Protein AF-A0AAV5MQ21-F1 (afdb_monomer_lite)

Structure (mmCIF, N/CA/C/O backbone):
data_AF-A0AAV5MQ21-F1
#
_entry.id   AF-A0AAV5MQ21-F1
#
loop_
_atom_site.group_PDB
_atom_site.id
_atom_site.type_symbol
_atom_site.label_atom_id
_atom_site.label_alt_id
_atom_site.label_comp_id
_atom_site.label_asym_id
_atom_site.label_entity_id
_atom_site.label_seq_id
_atom_site.pdbx_PDB_ins_code
_atom_site.Cartn_x
_atom_site.Cartn_y
_atom_site.Cartn_z
_atom_site.occupancy
_atom_site.B_iso_or_equiv
_atom_site.auth_seq_id
_atom_site.auth_comp_id
_atom_site.auth_asym_id
_atom_site.auth_atom_id
_atom_site.pdbx_PDB_model_num
ATOM 1 N N . MET A 1 1 ? 8.339 -1.441 0.450 1.00 80.50 1 MET A N 1
ATOM 2 C CA . MET A 1 1 ? 7.235 -0.554 0.020 1.00 80.50 1 MET A CA 1
ATOM 3 C C . MET A 1 1 ? 5.870 -1.240 -0.020 1.00 80.50 1 MET A C 1
ATOM 5 O O . MET A 1 1 ? 4.951 -0.697 0.568 1.00 80.50 1 MET A O 1
ATOM 9 N N . TYR A 1 2 ? 5.701 -2.433 -0.608 1.00 85.00 2 TYR A N 1
ATOM 10 C CA . TYR A 1 2 ? 4.366 -3.061 -0.721 1.00 85.00 2 TYR A CA 1
ATOM 11 C C . TYR A 1 2 ? 3.608 -3.285 0.599 1.00 85.00 2 TYR A C 1
ATOM 13 O O . TYR A 1 2 ? 2.392 -3.116 0.623 1.00 85.00 2 TYR A O 1
ATOM 21 N N . LYS A 1 3 ? 4.305 -3.554 1.714 1.00 88.75 3 LYS A N 1
ATOM 22 C CA . LYS A 1 3 ? 3.679 -3.624 3.051 1.00 88.75 3 LYS A CA 1
ATOM 23 C C . LYS A 1 3 ? 2.975 -2.317 3.441 1.00 88.75 3 LYS A C 1
ATOM 25 O O . LYS A 1 3 ? 1.860 -2.330 3.947 1.00 88.75 3 LYS A O 1
ATOM 30 N N . MET A 1 4 ? 3.624 -1.184 3.169 1.00 89.50 4 MET A N 1
ATOM 31 C CA . MET A 1 4 ? 3.082 0.152 3.431 1.00 89.50 4 MET A CA 1
ATOM 32 C C . MET A 1 4 ? 1.871 0.434 2.543 1.00 89.50 4 MET A C 1
ATOM 34 O O . MET A 1 4 ? 0.848 0.879 3.045 1.00 89.50 4 MET A O 1
ATOM 38 N N . LEU A 1 5 ? 1.968 0.149 1.242 1.00 91.50 5 LEU A N 1
ATOM 39 C CA . LEU A 1 5 ? 0.860 0.392 0.316 1.00 91.50 5 LEU A CA 1
ATOM 40 C C . LEU A 1 5 ? -0.341 -0.517 0.612 1.00 91.50 5 LEU A C 1
ATOM 42 O O . LEU A 1 5 ? -1.480 -0.085 0.510 1.00 91.50 5 LEU A O 1
ATOM 46 N N . THR A 1 6 ? -0.090 -1.752 1.051 1.00 92.25 6 THR A N 1
ATOM 47 C CA . THR A 1 6 ? -1.129 -2.656 1.561 1.00 92.25 6 THR A CA 1
ATOM 48 C C . THR A 1 6 ? -1.828 -2.052 2.777 1.00 92.25 6 THR A C 1
ATOM 50 O O . THR A 1 6 ? -3.054 -1.991 2.808 1.00 92.25 6 THR A O 1
ATOM 53 N N . ALA A 1 7 ? -1.069 -1.546 3.754 1.00 92.69 7 ALA A N 1
ATOM 54 C CA . ALA A 1 7 ? -1.640 -0.873 4.918 1.00 92.69 7 ALA A CA 1
ATOM 55 C C . ALA A 1 7 ? -2.427 0.395 4.538 1.00 92.69 7 ALA A C 1
ATOM 57 O O . ALA A 1 7 ? -3.468 0.656 5.132 1.00 92.69 7 ALA A O 1
ATOM 58 N N . ALA A 1 8 ? -1.974 1.147 3.533 1.00 94.19 8 ALA A N 1
ATOM 59 C CA . ALA A 1 8 ? -2.677 2.320 3.024 1.00 94.19 8 ALA A CA 1
ATOM 60 C C . ALA A 1 8 ? -3.996 1.969 2.322 1.00 94.19 8 ALA A C 1
ATOM 62 O O . ALA A 1 8 ? -5.022 2.594 2.570 1.00 94.19 8 ALA A O 1
ATOM 63 N N . ALA A 1 9 ? -4.003 0.929 1.486 1.00 94.06 9 ALA A N 1
ATOM 64 C CA . ALA A 1 9 ? -5.236 0.446 0.874 1.00 94.06 9 ALA A CA 1
ATOM 65 C C . ALA A 1 9 ? -6.245 0.012 1.949 1.00 94.06 9 ALA A C 1
ATOM 67 O O . ALA A 1 9 ? -7.417 0.374 1.886 1.00 94.06 9 ALA A O 1
ATOM 68 N N . LEU A 1 10 ? -5.781 -0.691 2.990 1.00 94.12 10 LEU A N 1
ATOM 69 C CA . LEU A 1 10 ? -6.625 -1.060 4.127 1.00 94.12 10 LEU A CA 1
ATOM 70 C C . LEU A 1 10 ? -7.113 0.147 4.922 1.00 94.12 10 LEU A C 1
ATOM 72 O O . LEU A 1 10 ? -8.250 0.139 5.383 1.00 94.12 10 LEU A O 1
ATOM 76 N N . SER A 1 11 ? -6.293 1.184 5.087 1.00 95.06 11 SER A N 1
ATOM 77 C CA . SER A 1 11 ? -6.706 2.388 5.804 1.00 95.06 11 SER A CA 1
ATOM 78 C C . SER A 1 11 ? -7.851 3.092 5.070 1.00 95.06 11 SER A C 1
ATOM 80 O O . SER A 1 11 ? -8.815 3.497 5.710 1.00 95.06 11 SER A O 1
ATOM 82 N N . ILE A 1 12 ? -7.814 3.139 3.734 1.00 94.81 12 ILE A N 1
ATOM 83 C CA . ILE A 1 12 ? -8.929 3.647 2.920 1.00 94.81 12 ILE A CA 1
ATOM 84 C C . ILE A 1 12 ? -10.155 2.736 3.053 1.00 94.81 12 ILE A C 1
ATOM 86 O O . ILE A 1 12 ? -11.226 3.205 3.427 1.00 94.81 12 ILE A O 1
ATOM 90 N N . MET A 1 13 ? -9.988 1.430 2.827 1.00 93.94 13 MET A N 1
ATOM 91 C CA . MET A 1 13 ? -11.078 0.445 2.862 1.00 93.94 13 MET A CA 1
ATOM 92 C C . MET A 1 13 ? -11.819 0.413 4.211 1.00 93.94 13 MET A C 1
ATOM 94 O O . MET A 1 13 ? -13.022 0.170 4.268 1.00 93.94 13 MET A O 1
ATOM 98 N N . LEU A 1 14 ? -11.094 0.648 5.309 1.00 94.56 14 LEU A N 1
ATOM 99 C CA . LEU A 1 14 ? -11.619 0.618 6.675 1.00 94.56 14 LEU A CA 1
ATOM 100 C C . LEU A 1 14 ? -11.974 2.006 7.220 1.00 94.56 14 LEU A C 1
ATOM 102 O O . LEU A 1 14 ? -12.402 2.092 8.370 1.00 94.56 14 LEU A O 1
ATOM 106 N N . ASN A 1 15 ? -11.783 3.071 6.433 1.00 94.38 15 ASN A N 1
ATOM 107 C CA . ASN A 1 15 ? -11.915 4.464 6.865 1.00 94.38 15 ASN A CA 1
ATOM 108 C C . ASN A 1 15 ? -11.131 4.759 8.163 1.00 94.38 15 ASN A C 1
ATOM 110 O O . ASN A 1 15 ? -11.670 5.211 9.176 1.00 94.38 15 ASN A O 1
ATOM 114 N N . ARG A 1 16 ? -9.839 4.427 8.152 1.00 95.19 16 ARG A N 1
ATOM 115 C CA . ARG A 1 16 ? -8.902 4.589 9.270 1.00 95.19 16 ARG A CA 1
ATOM 116 C C . ARG A 1 16 ? -7.673 5.369 8.831 1.00 95.19 16 ARG A C 1
ATOM 118 O O . ARG A 1 16 ? -7.325 5.416 7.657 1.00 95.19 16 ARG A O 1
ATOM 125 N N . SER A 1 17 ? -6.978 5.954 9.799 1.00 95.81 17 SER A N 1
ATOM 126 C CA . SER A 1 17 ? -5.696 6.612 9.555 1.00 95.81 17 SER A CA 1
ATOM 127 C C . SER A 1 17 ? -4.573 5.593 9.345 1.00 95.81 17 SER A C 1
ATOM 129 O O . SER A 1 17 ? -4.535 4.548 9.997 1.00 95.81 17 SER A O 1
ATOM 131 N N . LEU A 1 18 ? -3.628 5.923 8.465 1.00 95.94 18 LEU A N 1
ATOM 132 C CA . LEU A 1 18 ? -2.436 5.119 8.221 1.00 95.94 18 LEU A CA 1
ATOM 133 C C . LEU A 1 18 ? -1.358 5.420 9.268 1.00 95.94 18 LEU A C 1
ATOM 135 O O . LEU A 1 18 ? -0.991 6.577 9.470 1.00 95.94 18 LEU A O 1
ATOM 139 N N . ILE A 1 19 ? -0.820 4.372 9.898 1.00 95.31 19 ILE A N 1
ATOM 140 C CA . ILE A 1 19 ? 0.310 4.477 10.826 1.00 95.31 19 ILE A CA 1
ATOM 141 C C . ILE A 1 19 ? 1.544 3.836 10.193 1.00 95.31 19 ILE A C 1
ATOM 143 O O . ILE A 1 19 ? 1.525 2.654 9.849 1.00 95.31 19 ILE A O 1
ATOM 147 N N . ILE A 1 20 ? 2.638 4.589 10.107 1.00 93.62 20 ILE A N 1
ATOM 148 C CA . ILE A 1 20 ? 3.938 4.080 9.682 1.00 93.62 20 ILE A CA 1
ATOM 149 C C . ILE A 1 20 ? 4.812 3.842 10.912 1.00 93.62 20 ILE A C 1
ATOM 151 O O . ILE A 1 20 ? 5.103 4.738 11.708 1.00 93.62 20 ILE A O 1
ATOM 155 N N . GLY A 1 21 ? 5.225 2.587 11.081 1.00 89.94 21 GLY A N 1
ATOM 156 C CA . GLY A 1 21 ? 6.166 2.201 12.123 1.00 89.94 21 GLY A CA 1
ATOM 157 C C . GLY A 1 21 ? 7.551 2.781 11.844 1.00 89.94 21 GLY A C 1
ATOM 158 O O . GLY A 1 21 ? 8.091 2.601 10.755 1.00 89.94 21 GLY A O 1
ATOM 159 N N . GLN A 1 22 ? 8.132 3.442 12.843 1.00 91.06 22 GLN A N 1
ATOM 160 C CA . GLN A 1 22 ? 9.503 3.945 12.792 1.00 91.06 22 GLN A CA 1
ATOM 161 C C . GLN A 1 22 ? 10.435 3.030 13.586 1.00 91.06 22 GLN A C 1
ATOM 163 O O . GLN A 1 22 ? 10.101 2.592 14.690 1.00 91.06 22 GLN A O 1
ATOM 168 N N . THR A 1 23 ? 11.639 2.797 13.068 1.00 87.19 23 THR A N 1
ATOM 169 C CA . THR A 1 23 ? 12.696 2.069 13.780 1.00 87.19 23 THR A CA 1
ATOM 170 C C . THR A 1 23 ? 13.760 3.065 14.213 1.00 87.19 23 THR A C 1
ATOM 172 O O . THR A 1 23 ? 14.312 3.780 13.384 1.00 87.19 23 THR A O 1
ATOM 175 N N . ARG A 1 24 ? 14.025 3.155 15.526 1.00 88.25 24 ARG A N 1
ATOM 176 C CA . ARG A 1 24 ? 14.961 4.142 16.109 1.00 88.25 24 ARG A CA 1
ATOM 177 C C . ARG A 1 24 ? 14.673 5.588 15.656 1.00 88.25 24 ARG A C 1
ATOM 179 O O . ARG A 1 24 ? 15.586 6.367 15.421 1.00 88.25 24 ARG A O 1
ATOM 186 N N . GLY A 1 25 ? 13.390 5.930 15.506 1.00 87.62 25 GLY A N 1
ATOM 187 C CA . GLY A 1 25 ? 12.937 7.262 15.085 1.00 87.62 25 GLY A CA 1
ATOM 188 C C . GLY A 1 25 ? 13.031 7.546 13.583 1.00 87.62 25 GLY A C 1
ATOM 189 O O . GLY A 1 25 ? 12.637 8.628 13.164 1.00 87.62 25 GLY A O 1
ATOM 190 N N . LYS A 1 26 ? 13.502 6.595 12.768 1.00 90.31 26 LYS A N 1
ATOM 191 C CA . LYS A 1 26 ? 13.583 6.747 11.313 1.00 90.31 26 LYS A CA 1
ATOM 192 C C . LYS A 1 26 ? 12.407 6.078 10.609 1.00 90.31 26 LYS A C 1
ATOM 194 O O . LYS A 1 26 ? 11.995 4.975 10.983 1.00 90.31 26 LYS A O 1
ATOM 199 N N . TYR A 1 27 ? 11.891 6.743 9.578 1.00 91.94 27 TYR A N 1
ATOM 200 C CA . TYR A 1 27 ? 10.942 6.145 8.644 1.00 91.94 27 TYR A CA 1
ATOM 201 C C . TYR A 1 27 ? 11.621 5.050 7.805 1.00 91.94 27 TYR A C 1
ATOM 203 O O . TYR A 1 27 ? 12.812 5.168 7.496 1.00 91.94 27 TYR A O 1
ATOM 211 N N . PRO A 1 28 ? 10.893 3.994 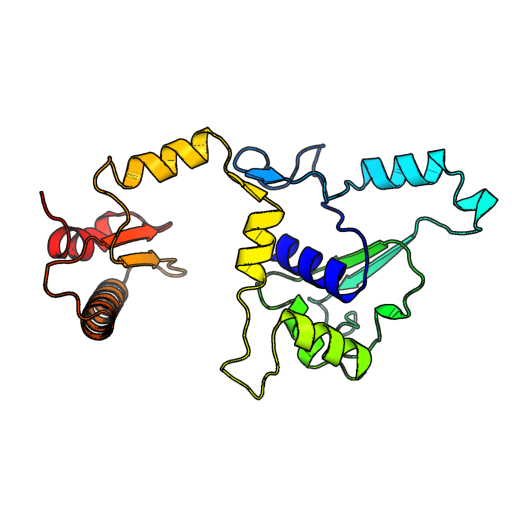7.401 1.00 90.69 28 PRO A N 1
ATOM 212 C CA . PRO A 1 28 ? 11.427 3.001 6.476 1.00 90.69 28 PRO A CA 1
ATOM 213 C C . PRO A 1 28 ? 11.852 3.674 5.168 1.00 90.69 28 PRO A C 1
ATOM 215 O O . PRO A 1 28 ? 11.057 4.401 4.583 1.00 90.69 28 PRO A O 1
ATOM 218 N N . PHE A 1 29 ? 13.070 3.416 4.692 1.00 91.38 29 PHE A N 1
ATOM 219 C CA . PHE A 1 29 ? 13.624 4.052 3.484 1.00 91.38 29 PHE A CA 1
ATOM 220 C C . PHE A 1 29 ? 13.751 5.586 3.563 1.00 91.38 29 PHE A C 1
ATOM 222 O O . PHE A 1 29 ? 13.883 6.220 2.524 1.00 91.38 29 PHE A O 1
ATOM 229 N N . GLY A 1 30 ? 13.740 6.187 4.760 1.00 91.19 30 GLY A N 1
ATOM 230 C CA . GLY A 1 30 ? 13.754 7.649 4.930 1.00 91.19 30 GLY A CA 1
ATOM 231 C C . GLY A 1 30 ? 14.971 8.375 4.338 1.00 91.19 30 GLY A C 1
ATOM 232 O O . GLY A 1 30 ? 14.908 9.581 4.146 1.00 91.19 30 GLY A O 1
ATOM 233 N N . ASP A 1 31 ? 16.049 7.651 4.027 1.00 91.81 31 ASP A N 1
ATOM 234 C CA . ASP A 1 31 ? 17.220 8.204 3.337 1.00 91.81 31 ASP A CA 1
ATOM 235 C C . ASP A 1 31 ? 16.990 8.338 1.806 1.00 91.81 31 ASP A C 1
ATOM 237 O O . ASP A 1 31 ? 17.690 9.086 1.133 1.00 91.81 31 ASP A O 1
ATOM 241 N N . TYR A 1 32 ? 15.988 7.643 1.246 1.00 93.00 32 TYR A N 1
ATOM 242 C CA . TYR A 1 32 ? 15.696 7.584 -0.198 1.00 93.00 32 TYR A CA 1
ATOM 243 C C . TYR A 1 32 ? 14.333 8.166 -0.583 1.00 93.00 32 TYR A C 1
ATOM 245 O O . TYR A 1 32 ? 14.129 8.559 -1.729 1.00 93.00 32 TYR A O 1
ATOM 253 N N . ILE A 1 33 ? 13.372 8.165 0.342 1.00 93.81 33 ILE A N 1
ATOM 254 C CA . ILE A 1 33 ? 12.011 8.651 0.106 1.00 93.81 33 ILE A CA 1
ATOM 255 C C . ILE A 1 33 ? 11.531 9.487 1.287 1.00 93.81 33 ILE A C 1
ATOM 257 O O . ILE A 1 33 ? 11.840 9.204 2.445 1.00 93.81 33 ILE A O 1
ATOM 261 N N . SER A 1 34 ? 10.702 10.475 0.982 1.00 92.94 34 SER A N 1
ATOM 262 C CA . SER A 1 34 ? 9.948 11.257 1.956 1.00 92.94 34 SER A CA 1
ATOM 263 C C . SER A 1 34 ? 8.508 10.760 2.023 1.00 92.94 34 SER A C 1
ATOM 265 O O . SER A 1 34 ? 7.952 10.336 1.012 1.00 92.94 34 SER A O 1
ATOM 267 N N . TYR A 1 35 ? 7.900 10.816 3.207 1.00 93.44 35 TYR A N 1
ATOM 268 C CA . TYR A 1 35 ? 6.505 10.428 3.431 1.00 93.44 35 TYR A CA 1
ATOM 269 C C . TYR A 1 35 ? 5.617 11.671 3.493 1.00 93.44 35 TYR A C 1
ATOM 271 O O . TYR A 1 35 ? 6.008 12.688 4.065 1.00 93.44 35 TYR A O 1
ATOM 279 N N . SER A 1 36 ? 4.406 11.574 2.947 1.00 92.81 36 SER A N 1
ATOM 280 C CA . SER A 1 36 ? 3.386 12.618 3.067 1.00 92.81 36 SER A CA 1
ATOM 281 C C . SER A 1 36 ? 2.948 12.834 4.522 1.00 92.81 36 SER A C 1
ATOM 283 O O . SER A 1 36 ? 3.020 11.942 5.376 1.00 92.81 36 SER A O 1
ATOM 285 N N . ASN A 1 37 ? 2.397 14.018 4.787 1.00 92.69 37 ASN A N 1
ATOM 286 C CA . ASN A 1 37 ? 1.797 14.386 6.072 1.00 92.69 37 ASN A CA 1
ATOM 287 C C . ASN A 1 37 ? 0.422 13.731 6.331 1.00 92.69 37 ASN A C 1
ATOM 289 O O . ASN A 1 37 ? -0.212 14.023 7.341 1.00 92.69 37 ASN A O 1
ATOM 293 N N . LEU A 1 38 ? -0.038 12.844 5.441 1.00 92.75 38 LEU A N 1
ATOM 294 C CA . LEU A 1 38 ? -1.278 12.072 5.589 1.00 92.75 38 LEU A CA 1
ATOM 295 C C . LEU A 1 38 ? -1.105 10.836 6.486 1.00 92.75 38 LEU A C 1
ATOM 297 O O . LEU A 1 38 ? -2.052 10.079 6.707 1.00 92.75 38 LEU A O 1
ATOM 301 N N . THR A 1 39 ? 0.112 10.600 6.975 1.00 93.38 39 THR A N 1
ATOM 302 C CA . THR A 1 39 ? 0.460 9.438 7.792 1.00 93.38 39 THR A CA 1
ATOM 303 C C . THR A 1 39 ? 0.781 9.846 9.222 1.00 93.38 39 THR A C 1
ATOM 305 O O . THR A 1 39 ? 1.225 10.961 9.477 1.00 93.38 39 THR A O 1
ATOM 308 N N . PHE A 1 40 ? 0.568 8.924 10.159 1.00 95.19 40 PHE A N 1
ATOM 309 C CA . PHE A 1 40 ? 0.965 9.093 11.552 1.00 95.19 40 PHE A CA 1
ATOM 310 C C . PHE A 1 40 ? 2.096 8.146 11.924 1.00 95.19 40 PHE A C 1
ATOM 312 O O . PHE A 1 40 ? 2.208 7.027 11.427 1.00 95.19 40 PHE A O 1
ATOM 319 N N . THR A 1 41 ? 2.871 8.538 12.919 1.00 94.75 41 THR A N 1
ATOM 320 C CA . THR A 1 41 ? 3.779 7.654 13.645 1.00 94.75 41 THR A CA 1
ATOM 321 C C . THR A 1 41 ? 3.109 7.117 14.906 1.00 94.75 41 THR A C 1
ATOM 323 O O . THR A 1 41 ? 2.238 7.748 15.511 1.00 94.75 41 THR A O 1
ATOM 326 N N . LEU A 1 42 ? 3.580 5.971 15.407 1.00 93.69 42 LEU A N 1
ATOM 327 C CA . LEU A 1 42 ? 3.152 5.481 16.725 1.00 93.69 42 LEU A CA 1
ATOM 328 C C . LEU A 1 42 ? 3.452 6.481 17.854 1.00 93.69 42 LEU A C 1
ATOM 330 O O . LEU A 1 42 ? 2.739 6.500 18.859 1.00 93.69 42 LEU A O 1
ATOM 334 N N . LYS A 1 43 ? 4.501 7.303 17.714 1.00 93.94 43 LYS A N 1
ATOM 335 C CA . LYS A 1 43 ? 4.850 8.340 18.692 1.00 93.94 43 LYS A CA 1
ATOM 336 C C . LYS A 1 43 ? 3.793 9.445 18.714 1.00 93.94 43 LYS A C 1
ATOM 338 O O . LYS A 1 43 ? 3.334 9.806 19.796 1.00 93.94 43 LYS A O 1
ATOM 343 N N . GLU A 1 44 ? 3.373 9.925 17.546 1.00 95.19 44 GLU A N 1
ATOM 344 C CA . GLU A 1 44 ? 2.311 10.929 17.410 1.00 95.19 44 GLU A CA 1
ATOM 345 C C . GLU A 1 44 ? 0.977 10.404 17.921 1.00 95.19 44 GLU A C 1
ATOM 347 O O . GLU A 1 44 ? 0.346 11.073 18.734 1.00 95.19 44 GLU A O 1
ATOM 352 N N . ILE A 1 45 ? 0.583 9.179 17.551 1.00 95.44 45 ILE A N 1
ATOM 353 C CA . ILE A 1 45 ? -0.658 8.578 18.057 1.00 95.44 45 ILE A CA 1
ATOM 354 C C . ILE A 1 45 ? -0.642 8.490 19.584 1.00 95.44 45 ILE A C 1
ATOM 356 O O . ILE A 1 45 ? -1.594 8.924 20.229 1.00 95.44 45 ILE A O 1
ATOM 360 N N . LYS A 1 46 ? 0.448 8.003 20.194 1.00 95.00 46 LYS A N 1
ATOM 361 C CA . LYS A 1 46 ? 0.577 7.953 21.662 1.00 95.00 46 LYS A CA 1
ATOM 362 C C . LYS A 1 46 ? 0.499 9.343 22.295 1.00 95.00 46 LYS A C 1
ATOM 364 O O . LYS A 1 46 ? -0.126 9.498 23.345 1.00 95.00 46 LYS A O 1
ATOM 369 N N . HIS A 1 47 ? 1.123 10.344 21.676 1.00 96.06 47 HIS A N 1
ATOM 370 C CA . HIS A 1 47 ? 1.073 11.724 22.148 1.00 96.06 47 HIS A CA 1
ATOM 371 C C . HIS A 1 47 ? -0.350 12.292 22.074 1.00 96.06 47 HIS A C 1
ATOM 373 O O . HIS A 1 47 ? -0.864 12.771 23.083 1.00 96.06 47 HIS A O 1
ATOM 379 N N . LEU A 1 48 ? -1.018 12.171 20.924 1.00 95.81 48 LEU A N 1
ATOM 380 C CA . LEU A 1 48 ? -2.392 12.629 20.714 1.00 95.81 48 LEU A CA 1
ATOM 381 C C . LEU A 1 48 ? -3.377 11.923 21.650 1.00 95.81 48 LEU A C 1
ATOM 383 O O . LEU A 1 48 ? -4.270 12.573 22.190 1.00 95.81 48 LEU A O 1
ATOM 387 N N . TRP A 1 49 ? -3.191 10.625 21.905 1.00 96.00 49 TRP A N 1
ATOM 388 C CA . TRP A 1 49 ? -4.041 9.860 22.821 1.00 96.00 49 TRP A CA 1
ATOM 389 C C . TRP A 1 49 ? -3.982 10.391 24.256 1.00 96.00 49 TRP A C 1
ATOM 391 O O . TRP A 1 49 ? -5.010 10.503 24.928 1.00 96.00 49 TRP A O 1
ATOM 401 N N . ARG A 1 50 ? -2.772 10.742 24.716 1.00 96.38 50 ARG A N 1
ATOM 402 C CA . ARG A 1 50 ? -2.544 1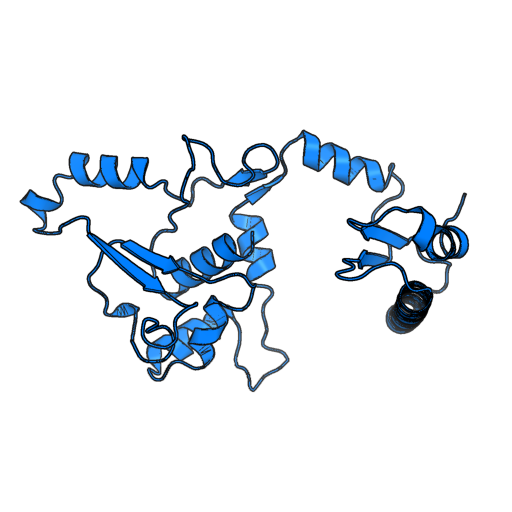1.355 26.032 1.00 96.38 50 ARG A CA 1
ATOM 403 C C . ARG A 1 50 ? -3.077 12.781 26.072 1.00 96.38 50 ARG A C 1
ATOM 405 O O . ARG A 1 50 ? -3.843 13.106 26.969 1.00 96.38 50 ARG A O 1
ATOM 412 N N . LYS A 1 51 ? -2.736 13.599 25.072 1.00 97.44 51 LYS A N 1
ATOM 413 C CA . LYS A 1 51 ? -3.162 15.003 24.970 1.00 97.44 51 LYS A CA 1
ATOM 414 C C . LYS A 1 51 ? -4.686 15.146 25.017 1.00 97.44 51 LYS A C 1
ATOM 416 O O . LYS A 1 51 ? -5.194 16.052 25.663 1.00 97.44 51 LYS A O 1
ATOM 421 N N . ASN A 1 52 ? -5.412 14.232 24.374 1.00 96.38 52 ASN A N 1
ATOM 422 C CA . ASN A 1 52 ? -6.876 14.248 24.335 1.00 96.38 52 ASN A CA 1
ATOM 423 C C . ASN A 1 52 ? -7.543 13.478 25.488 1.00 96.38 52 ASN A C 1
ATOM 425 O O . ASN A 1 52 ? -8.768 13.344 25.500 1.00 96.38 52 ASN A O 1
ATOM 429 N N . ASN A 1 53 ? -6.770 12.964 26.455 1.00 95.69 53 ASN A N 1
ATOM 430 C CA . ASN A 1 53 ? -7.270 12.198 27.599 1.00 95.69 53 ASN A CA 1
ATOM 431 C C . ASN A 1 53 ? -8.241 11.072 27.199 1.00 95.69 53 ASN A C 1
ATOM 433 O O . ASN A 1 53 ? -9.237 10.833 27.886 1.00 95.69 53 ASN A O 1
ATOM 437 N N . CYS A 1 54 ? -7.964 10.365 26.095 1.00 95.12 54 CYS A N 1
ATOM 438 C CA . CYS A 1 54 ? -8.928 9.446 25.483 1.00 95.12 54 CYS A CA 1
ATOM 439 C C . CYS A 1 54 ? -9.404 8.333 26.430 1.00 95.12 54 CYS A C 1
ATOM 441 O O . CYS A 1 54 ? -10.576 7.957 26.410 1.00 95.12 54 CYS A O 1
ATOM 443 N N . VAL A 1 55 ? -8.522 7.865 27.318 1.00 94.81 55 VAL A N 1
ATOM 444 C CA . VAL A 1 55 ? -8.854 6.864 28.341 1.00 94.81 55 VAL A CA 1
ATOM 445 C C . VAL A 1 55 ? -9.892 7.398 29.329 1.00 94.81 55 VAL A C 1
ATOM 447 O O . VAL A 1 55 ? -10.863 6.716 29.641 1.00 94.81 55 VAL A O 1
ATOM 450 N N . LYS A 1 56 ? -9.726 8.633 29.813 1.00 95.62 56 LYS A N 1
ATOM 451 C CA . LYS A 1 56 ? -10.634 9.219 30.806 1.00 95.62 56 LYS A CA 1
ATOM 452 C C . LYS A 1 56 ? -11.934 9.700 30.162 1.00 95.62 56 LYS A C 1
ATOM 454 O O . LYS A 1 56 ? -13.002 9.405 30.692 1.00 95.62 56 LYS A O 1
ATOM 459 N N . LYS A 1 57 ? -11.825 10.412 29.033 1.00 96.62 57 LYS A N 1
ATOM 460 C CA . LYS A 1 57 ? -12.935 11.090 28.348 1.00 96.62 57 LYS A CA 1
ATOM 461 C C . LYS A 1 57 ? -13.817 10.132 27.550 1.00 96.62 57 LYS A C 1
ATOM 463 O O . LYS A 1 57 ? -15.032 10.235 27.628 1.00 96.62 57 LYS A O 1
ATOM 468 N N . TYR A 1 58 ? -13.215 9.201 26.811 1.00 93.75 58 TYR A N 1
ATOM 469 C CA . TYR A 1 58 ? -13.943 8.299 25.909 1.00 93.75 58 TYR A CA 1
ATOM 470 C C . TYR A 1 58 ? -13.951 6.844 26.382 1.00 93.75 58 TYR A C 1
ATOM 472 O O . TYR A 1 58 ? -14.504 5.997 25.690 1.00 93.75 58 TYR A O 1
ATOM 480 N N . LYS A 1 59 ? -13.312 6.527 27.520 1.00 93.88 59 LYS A N 1
ATOM 481 C CA . LYS A 1 59 ? -13.151 5.149 28.026 1.00 93.88 59 LYS A CA 1
ATOM 482 C C . LYS A 1 59 ? -12.492 4.201 27.015 1.00 93.88 59 LYS A C 1
ATOM 484 O O . LYS A 1 59 ? -12.657 2.990 27.094 1.00 93.88 59 LYS A O 1
ATOM 489 N N . ARG A 1 60 ? -11.702 4.747 26.080 1.00 92.31 60 ARG A N 1
ATOM 490 C CA . ARG A 1 60 ? -11.014 3.983 25.031 1.00 92.31 60 ARG A CA 1
ATOM 491 C C . ARG A 1 60 ? -9.536 3.820 25.356 1.00 92.31 60 ARG A C 1
ATOM 493 O O . ARG A 1 60 ? -8.780 4.795 25.407 1.00 92.31 60 ARG A O 1
ATOM 500 N N . GLN A 1 61 ? -9.127 2.572 25.553 1.00 93.56 61 GLN A N 1
ATOM 501 C CA . GLN A 1 61 ? -7.725 2.205 25.722 1.00 93.56 61 GLN A CA 1
ATOM 502 C C . GLN A 1 61 ? -7.004 2.211 24.374 1.00 93.56 61 GLN A C 1
ATOM 504 O O . GLN A 1 61 ? -7.579 1.826 23.358 1.00 93.56 61 GLN A O 1
ATOM 509 N N . LEU A 1 62 ? -5.734 2.626 24.363 1.00 94.75 62 LEU A N 1
ATOM 510 C CA . LEU A 1 62 ? -4.891 2.536 23.169 1.00 94.75 62 LEU A CA 1
ATOM 511 C C . LEU A 1 62 ? -4.338 1.114 23.040 1.00 94.75 62 LEU A C 1
ATOM 513 O O . LEU A 1 62 ? -3.194 0.850 23.404 1.00 94.75 62 LEU A O 1
ATOM 517 N N . VAL A 1 63 ? -5.177 0.201 22.560 1.00 94.75 63 VAL A N 1
ATOM 518 C CA . VAL A 1 63 ? -4.812 -1.201 22.326 1.00 94.75 63 VAL A CA 1
ATOM 519 C C . VAL A 1 63 ? -4.568 -1.467 20.846 1.00 94.75 63 VAL A C 1
ATOM 521 O O . VAL A 1 63 ? -5.161 -0.835 19.971 1.00 94.75 63 VAL A O 1
ATOM 524 N N . MET A 1 64 ? -3.671 -2.407 20.573 1.00 94.75 64 MET A N 1
ATOM 525 C CA . MET A 1 64 ? -3.340 -2.851 19.227 1.00 94.75 64 MET A CA 1
ATOM 526 C C . MET A 1 64 ? -3.806 -4.290 19.052 1.00 94.75 64 MET A C 1
ATOM 528 O O . MET A 1 64 ? -3.432 -5.159 19.837 1.00 94.75 64 MET A O 1
ATOM 532 N N . ARG A 1 65 ? -4.596 -4.535 18.009 1.00 94.75 65 ARG A N 1
ATOM 533 C CA . ARG A 1 65 ? -4.922 -5.880 17.538 1.00 94.75 65 ARG A CA 1
ATOM 534 C C . ARG A 1 65 ? -3.948 -6.270 16.442 1.00 94.75 65 ARG A C 1
ATOM 536 O O . ARG A 1 65 ? -3.742 -5.500 15.509 1.00 94.75 65 ARG A O 1
ATOM 543 N N . ILE A 1 66 ? -3.375 -7.459 16.553 1.00 94.00 66 ILE A N 1
ATOM 544 C CA . ILE A 1 66 ? -2.500 -8.027 15.530 1.00 94.00 66 ILE A CA 1
ATOM 545 C C . ILE A 1 66 ? -3.298 -9.086 14.777 1.00 94.00 66 ILE A C 1
ATOM 547 O O . ILE A 1 66 ? -3.874 -9.975 15.401 1.00 94.00 66 ILE A O 1
ATOM 551 N N . ASP A 1 67 ? -3.324 -8.978 13.454 1.00 92.88 67 ASP A N 1
ATOM 552 C CA . ASP A 1 67 ? -3.795 -10.033 12.563 1.00 92.88 67 ASP A CA 1
ATOM 553 C C . ASP A 1 67 ? -2.590 -10.581 11.799 1.00 92.88 67 ASP A C 1
ATOM 555 O O . ASP A 1 67 ? -1.963 -9.851 11.031 1.00 92.88 67 ASP A O 1
ATOM 559 N N . ASP A 1 68 ? -2.209 -11.828 12.078 1.00 91.44 68 ASP A N 1
ATOM 560 C CA . ASP A 1 68 ? -0.971 -12.417 11.560 1.00 91.44 68 ASP A CA 1
ATOM 561 C C . ASP A 1 68 ? -1.260 -13.240 10.307 1.00 91.44 68 ASP A C 1
ATOM 563 O O . ASP A 1 68 ? -1.662 -14.401 10.388 1.00 91.44 68 ASP A O 1
ATOM 567 N N . PHE A 1 69 ? -1.055 -12.620 9.146 1.00 87.25 69 PHE A N 1
ATOM 568 C CA . PHE A 1 69 ? -1.340 -13.205 7.841 1.00 87.25 69 PHE A CA 1
ATOM 569 C C . PHE A 1 69 ? -0.468 -14.422 7.510 1.00 87.25 69 PHE A C 1
ATOM 571 O O . PHE A 1 69 ? -0.904 -15.321 6.796 1.00 87.25 69 PHE A O 1
ATOM 578 N N . GLU A 1 70 ? 0.751 -14.486 8.054 1.00 85.56 70 GLU A N 1
ATOM 579 C CA . GLU A 1 70 ? 1.661 -15.620 7.842 1.00 85.56 70 GLU A CA 1
ATOM 580 C C . GLU A 1 70 ? 1.179 -16.890 8.561 1.00 85.56 70 GLU A C 1
ATOM 582 O O . GLU A 1 70 ? 1.653 -17.989 8.272 1.00 85.56 70 GLU A O 1
ATOM 587 N N . LYS A 1 71 ? 0.225 -16.762 9.492 1.00 86.69 71 LYS A N 1
ATOM 588 C CA . LYS A 1 71 ? -0.323 -17.875 10.268 1.00 86.69 71 LYS A CA 1
ATOM 589 C C . LYS A 1 71 ? -1.813 -18.034 9.962 1.00 86.69 71 LYS A C 1
ATOM 591 O O . LYS A 1 71 ? -2.620 -17.332 10.568 1.00 86.69 71 LYS A O 1
ATOM 596 N N . PRO A 1 72 ? -2.216 -19.010 9.123 1.00 82.81 72 PRO A N 1
ATOM 597 C CA . PRO A 1 72 ? -3.619 -19.222 8.750 1.00 82.81 72 PRO A CA 1
ATOM 598 C C . PRO A 1 72 ? -4.587 -19.303 9.940 1.00 82.81 72 PRO A C 1
ATOM 600 O O . PRO A 1 72 ? -5.674 -18.744 9.892 1.00 82.81 72 PRO A O 1
ATOM 603 N N . ALA A 1 73 ? -4.169 -19.926 11.046 1.00 85.88 73 ALA A N 1
ATOM 604 C CA . ALA A 1 73 ? -4.975 -20.040 12.266 1.00 85.88 73 ALA A CA 1
ATOM 605 C C . ALA A 1 73 ? -5.097 -18.734 13.082 1.00 85.88 73 ALA A C 1
ATOM 607 O O . ALA A 1 73 ? -5.813 -18.699 14.079 1.00 85.88 73 ALA A O 1
ATOM 608 N N . LYS A 1 74 ? -4.361 -17.678 12.718 1.00 85.31 74 LYS A N 1
ATOM 609 C CA . LYS A 1 74 ? -4.312 -16.388 13.427 1.00 85.31 74 LYS A CA 1
ATOM 610 C C . LYS A 1 74 ? -4.691 -15.196 12.549 1.00 85.31 74 LYS A C 1
ATOM 612 O O . LYS A 1 74 ? -4.652 -14.068 13.041 1.00 85.31 74 LYS A O 1
ATOM 617 N N . THR A 1 75 ? -5.051 -15.431 11.289 1.00 88.31 75 THR A N 1
ATOM 618 C CA . THR A 1 75 ? -5.550 -14.380 10.405 1.00 88.31 75 THR A CA 1
ATOM 619 C C . THR A 1 75 ? -7.064 -14.424 10.300 1.00 88.31 75 THR A C 1
ATOM 621 O O . THR A 1 75 ? -7.686 -15.471 10.149 1.00 88.31 75 THR A O 1
ATOM 624 N N . ASN A 1 76 ? -7.658 -13.243 10.346 1.00 91.38 76 ASN A N 1
ATOM 625 C CA . ASN A 1 76 ? -9.078 -13.001 10.185 1.00 91.38 76 ASN A CA 1
ATOM 626 C C . ASN A 1 76 ? -9.366 -12.236 8.886 1.00 91.38 76 ASN A C 1
ATOM 628 O O . ASN A 1 76 ? -10.471 -11.724 8.712 1.00 91.38 76 ASN A O 1
ATOM 632 N N . ALA A 1 77 ? -8.384 -12.115 7.985 1.00 89.81 77 ALA A N 1
ATOM 633 C CA . ALA A 1 77 ? -8.523 -11.379 6.728 1.00 89.81 77 ALA A CA 1
ATOM 634 C C . ALA A 1 77 ? -9.639 -11.945 5.832 1.00 89.81 77 ALA A C 1
ATOM 636 O O . ALA A 1 77 ? -10.285 -11.197 5.101 1.00 89.81 77 ALA A O 1
ATOM 637 N N . LEU A 1 78 ? -9.892 -13.258 5.910 1.00 91.75 78 LEU A N 1
ATOM 638 C CA . LEU A 1 78 ? -10.952 -13.927 5.152 1.00 91.75 78 LEU A CA 1
ATOM 639 C C . LEU A 1 78 ? -12.269 -14.042 5.923 1.00 91.75 78 LEU A C 1
ATOM 641 O O . LEU A 1 78 ? -13.324 -13.942 5.312 1.00 91.75 78 LEU A O 1
ATOM 645 N N . CYS A 1 79 ? -12.225 -14.258 7.237 1.00 92.75 79 CYS A N 1
ATOM 646 C CA . CYS A 1 79 ? -13.391 -14.733 7.992 1.00 92.75 79 CYS A CA 1
ATOM 647 C C . CYS A 1 79 ? -14.046 -13.681 8.895 1.00 92.75 79 CYS A C 1
ATOM 649 O O . CYS A 1 79 ? -15.034 -13.993 9.546 1.00 92.75 79 CYS A O 1
ATOM 651 N N . SER A 1 80 ? -13.494 -12.468 8.988 1.00 94.12 80 SER A N 1
ATOM 652 C CA . SER A 1 80 ? -14.027 -11.423 9.867 1.00 94.12 80 SER A CA 1
ATOM 653 C C . SER A 1 80 ? -14.301 -10.132 9.115 1.00 94.12 80 SER A C 1
ATOM 655 O O . SER A 1 80 ? -13.607 -9.792 8.152 1.00 94.12 80 SER A O 1
ATOM 657 N N . ASN A 1 81 ? -15.286 -9.385 9.604 1.00 95.12 81 ASN A N 1
ATOM 658 C CA . ASN A 1 81 ? -15.524 -8.012 9.210 1.00 95.12 81 ASN A CA 1
ATOM 659 C C . ASN A 1 81 ? -14.657 -7.060 10.046 1.00 95.12 81 ASN A C 1
ATOM 661 O O . ASN A 1 81 ? -14.940 -6.779 11.209 1.00 95.12 81 ASN A O 1
ATOM 665 N N . TRP A 1 82 ? -13.588 -6.541 9.444 1.00 95.06 82 TRP A N 1
ATOM 666 C CA . TRP A 1 82 ? -12.648 -5.650 10.134 1.00 95.06 82 TRP A CA 1
ATOM 667 C C . TRP A 1 82 ? -13.228 -4.257 10.397 1.00 95.06 82 TRP A C 1
ATOM 669 O O . TRP A 1 82 ? -12.670 -3.497 11.192 1.00 95.06 82 TRP A O 1
ATOM 679 N N . ARG A 1 83 ? -14.347 -3.903 9.752 1.00 92.56 83 ARG A N 1
ATOM 680 C CA . ARG A 1 83 ? -15.064 -2.647 10.018 1.00 92.56 83 ARG A CA 1
ATOM 681 C C . ARG A 1 83 ? -15.706 -2.647 11.405 1.00 92.56 83 ARG A C 1
ATOM 683 O O . ARG A 1 83 ? -15.824 -1.581 12.000 1.00 92.56 83 ARG A O 1
ATOM 690 N N . ASP A 1 84 ? -16.010 -3.829 11.936 1.00 94.31 84 ASP A N 1
ATOM 691 C CA . ASP A 1 84 ? -16.656 -4.003 13.240 1.00 94.31 84 ASP A CA 1
ATOM 692 C C . ASP A 1 84 ? -15.643 -4.069 14.395 1.00 94.31 84 ASP A C 1
ATOM 694 O O . ASP A 1 84 ? -16.021 -4.124 15.563 1.00 94.31 84 ASP A O 1
ATOM 698 N N . TRP A 1 85 ? -14.339 -4.070 14.094 1.00 94.38 85 TRP A N 1
ATOM 699 C CA . TRP A 1 85 ? -13.300 -4.149 15.118 1.00 94.38 85 TRP A CA 1
ATOM 700 C C . TRP A 1 85 ? -13.206 -2.838 15.900 1.00 94.38 85 TRP A C 1
ATOM 702 O O . TRP A 1 85 ? -12.880 -1.781 15.361 1.00 94.38 85 TRP A O 1
ATOM 712 N N . ASP A 1 86 ? -13.428 -2.908 17.205 1.00 92.19 86 ASP A N 1
ATOM 713 C CA . ASP A 1 86 ? -13.402 -1.768 18.120 1.00 92.19 86 ASP A CA 1
ATOM 714 C C . ASP A 1 86 ? -11.979 -1.305 18.473 1.00 92.19 86 ASP A C 1
ATOM 716 O O . ASP A 1 86 ? -11.785 -0.187 18.963 1.00 92.19 86 ASP A O 1
ATOM 720 N N . GLN A 1 87 ? -10.962 -2.132 18.198 1.00 94.19 87 GLN A N 1
ATOM 721 C CA . GLN A 1 87 ? -9.581 -1.788 18.522 1.00 94.19 87 GLN A CA 1
ATOM 722 C C . GLN A 1 87 ? -9.116 -0.572 17.705 1.00 94.19 87 GLN A C 1
ATOM 724 O O . GLN A 1 87 ? -9.299 -0.524 16.483 1.00 94.19 87 GLN A O 1
ATOM 729 N N . PRO A 1 88 ? -8.482 0.427 18.349 1.00 93.38 88 PRO A N 1
ATOM 730 C CA . PRO A 1 88 ? -8.095 1.658 17.672 1.00 93.38 88 PRO A CA 1
ATOM 731 C C . PRO A 1 88 ? -6.928 1.463 16.704 1.00 93.38 88 PRO A C 1
ATOM 733 O O . PRO A 1 88 ? -6.855 2.168 15.702 1.00 93.38 88 PRO A O 1
ATOM 736 N N . ILE A 1 89 ? -6.035 0.506 16.976 1.00 96.06 89 ILE A N 1
ATOM 737 C CA . ILE A 1 89 ? -4.928 0.162 16.083 1.00 96.06 89 ILE A CA 1
ATOM 738 C C . ILE A 1 89 ? -5.086 -1.282 15.620 1.00 96.06 89 ILE A C 1
ATOM 740 O O . ILE A 1 89 ? -5.217 -2.194 16.437 1.00 96.06 89 ILE A O 1
ATOM 744 N N . ILE A 1 90 ? -5.004 -1.477 14.306 1.00 95.56 90 ILE A N 1
ATOM 745 C CA . ILE A 1 90 ? -4.953 -2.787 13.665 1.00 95.56 90 ILE A CA 1
ATOM 746 C C . ILE A 1 90 ? -3.585 -2.924 13.003 1.00 95.56 90 ILE A C 1
ATOM 748 O O . ILE A 1 90 ? -3.188 -2.077 12.205 1.00 95.56 90 ILE A O 1
ATOM 752 N N . TRP A 1 91 ? -2.865 -3.988 13.334 1.00 93.81 91 TRP A N 1
ATOM 753 C CA . TRP A 1 91 ? -1.613 -4.351 12.693 1.00 93.81 91 TRP A CA 1
ATOM 754 C C . TRP A 1 91 ? -1.820 -5.614 11.867 1.00 93.81 91 TRP A C 1
ATOM 756 O O . TRP A 1 91 ? -1.902 -6.713 12.410 1.00 93.81 91 TRP A O 1
ATOM 766 N N . PHE A 1 92 ? -1.868 -5.450 10.545 1.00 92.50 92 PHE A N 1
ATOM 767 C CA . PHE A 1 92 ? -1.856 -6.578 9.622 1.00 92.50 92 PHE A CA 1
ATOM 768 C C . PHE A 1 92 ? -0.419 -7.050 9.384 1.00 92.50 92 PHE A C 1
ATOM 770 O O . PHE A 1 92 ? 0.326 -6.488 8.575 1.00 92.50 92 PHE A O 1
ATOM 777 N N . GLN A 1 93 ? 0.001 -8.030 10.173 1.00 90.06 93 GLN A N 1
ATOM 778 C CA . GLN A 1 93 ? 1.350 -8.573 10.170 1.00 90.06 93 GLN A CA 1
ATOM 779 C C . GLN A 1 93 ? 1.507 -9.623 9.064 1.00 90.06 93 GLN A C 1
ATOM 781 O O . GLN A 1 93 ? 0.550 -10.276 8.670 1.00 90.06 93 GLN A O 1
ATOM 786 N N . GLY A 1 94 ? 2.727 -9.778 8.547 1.00 83.31 94 GLY A N 1
ATOM 787 C CA . GLY A 1 94 ? 3.057 -10.872 7.628 1.00 83.31 94 GLY A CA 1
ATOM 788 C C . GLY A 1 94 ? 2.668 -10.649 6.163 1.00 83.31 94 GLY A C 1
ATOM 789 O O . GLY A 1 94 ? 2.967 -11.470 5.302 1.00 83.31 94 GLY A O 1
ATOM 790 N N . THR A 1 95 ? 2.074 -9.503 5.823 1.00 81.44 95 THR A N 1
ATOM 791 C CA . THR A 1 95 ? 1.891 -9.123 4.417 1.00 81.44 95 THR A CA 1
ATOM 792 C C . THR A 1 95 ? 3.246 -8.772 3.812 1.00 81.44 95 THR A C 1
ATOM 794 O O . THR A 1 95 ? 3.921 -7.850 4.269 1.00 81.44 95 THR A O 1
ATOM 797 N N . THR A 1 96 ? 3.719 -9.547 2.838 1.00 67.50 96 THR A N 1
ATOM 798 C CA . THR A 1 96 ? 5.037 -9.350 2.203 1.00 67.50 96 THR A CA 1
ATOM 799 C C . THR A 1 96 ? 4.949 -8.945 0.738 1.00 67.50 96 THR A C 1
ATOM 801 O O . THR A 1 96 ? 5.884 -8.318 0.235 1.00 67.50 96 THR A O 1
ATOM 804 N N . ASP A 1 97 ? 3.819 -9.200 0.084 1.00 68.56 97 ASP A N 1
ATOM 805 C CA . ASP A 1 97 ? 3.584 -8.924 -1.328 1.00 68.56 97 ASP A CA 1
ATOM 806 C C . ASP A 1 97 ? 2.584 -7.772 -1.558 1.00 68.56 97 ASP A C 1
ATOM 808 O O . ASP A 1 97 ? 2.040 -7.175 -0.628 1.00 68.56 97 ASP A O 1
ATOM 812 N N . ALA A 1 98 ? 2.366 -7.435 -2.831 1.00 65.12 98 ALA A N 1
ATOM 813 C CA . ALA A 1 98 ? 1.361 -6.463 -3.270 1.00 65.12 98 ALA A CA 1
ATOM 814 C C . ALA A 1 98 ? -0.082 -7.015 -3.217 1.00 65.12 98 ALA A C 1
ATOM 816 O O . ALA A 1 98 ? -1.004 -6.404 -3.753 1.00 65.12 98 ALA A O 1
ATOM 817 N N . ILE A 1 99 ? -0.292 -8.200 -2.641 1.00 74.00 99 ILE A N 1
ATOM 818 C CA . ILE A 1 99 ? -1.559 -8.936 -2.710 1.00 74.00 99 ILE A CA 1
ATOM 819 C C . ILE A 1 99 ? -2.215 -9.015 -1.327 1.00 74.00 99 ILE A C 1
ATOM 821 O O . ILE A 1 99 ? -3.411 -9.268 -1.249 1.00 74.00 99 ILE A O 1
ATOM 825 N N . GLY A 1 100 ? -1.507 -8.678 -0.241 1.00 84.56 100 GLY A N 1
ATOM 826 C CA . GLY A 1 100 ? -2.042 -8.713 1.126 1.00 84.56 100 GLY A CA 1
ATOM 827 C C . GLY A 1 100 ? -3.451 -8.118 1.283 1.00 84.56 100 GLY A C 1
ATOM 828 O O . GLY A 1 100 ? -4.338 -8.778 1.812 1.00 84.56 100 GLY A O 1
ATOM 829 N N . ALA A 1 101 ? -3.710 -6.914 0.761 1.00 87.00 101 ALA A N 1
ATOM 830 C CA . ALA A 1 101 ? -5.046 -6.299 0.823 1.00 87.00 101 ALA A CA 1
ATOM 831 C C . ALA A 1 101 ? -6.058 -6.909 -0.170 1.00 87.00 101 ALA A C 1
ATOM 833 O O . ALA A 1 101 ? -7.262 -6.854 0.061 1.00 87.00 101 ALA A O 1
ATOM 834 N N . GLN A 1 102 ? -5.598 -7.542 -1.249 1.00 88.56 102 GLN A N 1
ATOM 835 C CA . GLN A 1 102 ? -6.476 -8.208 -2.215 1.00 88.56 102 GLN A CA 1
ATOM 836 C C . GLN A 1 102 ? -7.113 -9.481 -1.641 1.00 88.56 102 GLN A C 1
ATOM 838 O O . GLN A 1 102 ? -8.126 -9.936 -2.166 1.00 88.56 102 GLN A O 1
ATOM 843 N N . PHE A 1 103 ? -6.589 -10.044 -0.544 1.00 89.88 103 PHE A N 1
ATOM 844 C CA . PHE A 1 103 ? -7.242 -11.167 0.143 1.00 89.88 103 PHE A CA 1
ATOM 845 C C . PHE A 1 103 ? -8.675 -10.839 0.575 1.00 89.88 103 PHE A C 1
ATOM 847 O O . PHE A 1 103 ? -9.531 -11.724 0.572 1.00 89.88 103 PHE A O 1
ATOM 854 N N . PHE A 1 104 ? -8.973 -9.566 0.839 1.00 92.56 104 PHE A N 1
ATOM 855 C CA . PHE A 1 104 ? -10.318 -9.125 1.197 1.00 92.56 104 PHE A CA 1
ATOM 856 C C . PHE A 1 104 ? -11.332 -9.230 0.048 1.00 92.56 104 PHE A C 1
ATOM 858 O O . PHE A 1 104 ? -12.529 -9.299 0.317 1.00 92.56 104 PHE A O 1
ATOM 865 N N . LEU A 1 105 ? -10.890 -9.385 -1.208 1.00 92.94 105 LEU A N 1
ATOM 866 C CA . LEU A 1 105 ? -11.769 -9.732 -2.338 1.00 92.94 105 LEU A CA 1
ATOM 867 C C . LEU A 1 105 ? -12.453 -11.097 -2.154 1.00 92.94 105 LEU A C 1
ATOM 869 O O . LEU A 1 105 ? -13.470 -11.369 -2.788 1.00 92.94 105 LEU A O 1
ATOM 873 N N . LYS A 1 106 ? -11.892 -11.952 -1.290 1.00 93.00 106 LYS A N 1
ATOM 874 C CA . LYS A 1 106 ? -12.393 -13.291 -0.955 1.00 93.00 106 LYS A CA 1
ATOM 875 C C . LYS A 1 106 ? -12.950 -13.379 0.469 1.00 93.00 106 LYS A C 1
ATOM 877 O O . LYS A 1 106 ? -13.185 -14.483 0.952 1.00 93.00 106 LYS A O 1
ATOM 882 N N . ASN A 1 107 ? -13.124 -12.251 1.161 1.00 95.00 107 ASN A N 1
ATOM 883 C CA . ASN A 1 107 ? -13.659 -12.247 2.522 1.00 95.00 107 ASN A CA 1
ATOM 884 C C . ASN A 1 107 ? -15.080 -12.840 2.545 1.00 95.00 107 ASN A C 1
ATOM 886 O O . ASN A 1 107 ? -15.824 -12.671 1.586 1.00 95.00 107 ASN A O 1
ATOM 890 N N . VAL A 1 108 ? -15.476 -13.538 3.608 1.00 96.00 108 VAL A N 1
ATOM 891 C CA . VAL A 1 108 ? -16.811 -14.150 3.740 1.00 96.00 108 VAL A CA 1
ATOM 892 C C . VAL A 1 108 ? -17.920 -13.106 3.896 1.00 96.00 108 VAL A C 1
ATOM 894 O O . VAL A 1 108 ? -19.036 -13.326 3.425 1.00 96.00 108 VAL A O 1
ATOM 897 N N . HIS A 1 109 ? -17.603 -11.938 4.458 1.00 96.75 109 HIS A N 1
ATOM 898 C CA . HIS A 1 109 ? -18.519 -10.815 4.631 1.00 96.75 109 HIS A CA 1
ATOM 899 C C . HIS A 1 109 ? -18.616 -9.971 3.355 1.00 96.75 109 HIS A C 1
ATOM 901 O O . HIS A 1 109 ? -17.610 -9.515 2.798 1.00 96.75 109 HIS A O 1
ATOM 907 N N . SER A 1 110 ? -19.844 -9.741 2.890 1.00 95.25 110 SER A N 1
ATOM 908 C CA . SER A 1 110 ? -20.150 -8.969 1.679 1.00 95.25 110 SER A CA 1
ATOM 909 C C . SER A 1 110 ? -19.658 -7.529 1.742 1.00 95.25 110 SER A C 1
ATOM 911 O O . SER A 1 110 ? -19.217 -6.989 0.729 1.00 95.25 110 SER A O 1
ATOM 913 N N . GLU A 1 111 ? -19.702 -6.912 2.917 1.00 94.69 111 GLU A N 1
ATOM 914 C CA . GLU A 1 111 ? -19.341 -5.512 3.143 1.00 94.69 111 GLU A CA 1
ATOM 915 C C . GLU A 1 111 ? -17.836 -5.311 2.951 1.00 94.69 111 GLU A C 1
ATOM 917 O O . GLU A 1 111 ? -17.404 -4.336 2.337 1.00 94.69 111 GLU A O 1
ATOM 922 N N . MET A 1 112 ? -17.040 -6.271 3.432 1.00 95.62 112 MET A N 1
ATOM 923 C CA . MET A 1 112 ? -15.589 -6.294 3.246 1.00 95.62 112 MET A CA 1
ATOM 924 C C . MET A 1 112 ? -15.218 -6.527 1.784 1.00 95.62 112 MET A C 1
ATOM 926 O O . MET A 1 112 ? -14.374 -5.808 1.251 1.00 95.62 112 MET A O 1
ATOM 930 N N . ARG A 1 113 ? -15.875 -7.486 1.111 1.00 94.81 113 ARG A N 1
ATOM 931 C CA . ARG A 1 113 ? -15.655 -7.716 -0.327 1.00 94.81 113 ARG A CA 1
ATOM 932 C C . ARG A 1 113 ? -16.002 -6.486 -1.154 1.00 94.81 113 ARG A C 1
ATOM 934 O O . ARG A 1 113 ? -15.243 -6.127 -2.044 1.00 94.81 113 ARG A O 1
ATOM 941 N N . SER A 1 114 ? -17.116 -5.829 -0.841 1.00 93.94 114 SER A N 1
ATOM 942 C CA . SER A 1 114 ? -17.572 -4.637 -1.563 1.00 93.94 114 SER A CA 1
ATOM 943 C C . SER A 1 114 ? -16.570 -3.491 -1.434 1.00 93.94 114 SER A C 1
ATOM 945 O O . SER A 1 114 ? -16.168 -2.928 -2.447 1.00 93.94 114 SER A O 1
ATOM 947 N N . ALA A 1 115 ? -16.074 -3.227 -0.221 1.00 94.06 115 ALA A N 1
ATOM 948 C CA . ALA A 1 115 ? -15.036 -2.221 0.002 1.00 94.06 115 ALA A CA 1
ATOM 949 C C . ALA A 1 115 ? -13.717 -2.569 -0.724 1.00 94.06 115 ALA A C 1
ATOM 951 O O . ALA A 1 115 ? -13.031 -1.691 -1.242 1.00 94.06 115 ALA A O 1
ATOM 952 N N . ALA A 1 116 ? -13.370 -3.857 -0.823 1.00 93.81 116 ALA A N 1
ATOM 953 C CA . ALA A 1 116 ? -12.230 -4.296 -1.624 1.00 93.81 116 ALA A CA 1
ATOM 954 C C . ALA A 1 116 ? -12.474 -4.115 -3.137 1.00 93.81 116 ALA A C 1
ATOM 956 O O . ALA A 1 116 ? -11.561 -3.706 -3.853 1.00 93.81 116 ALA A O 1
ATOM 957 N N . TYR A 1 117 ? -13.689 -4.368 -3.638 1.00 93.19 117 TYR A N 1
ATOM 958 C CA . TYR A 1 117 ? -14.035 -4.162 -5.050 1.00 93.19 117 TYR A CA 1
ATOM 959 C C . TYR A 1 117 ? -13.940 -2.698 -5.474 1.00 93.19 117 TYR A C 1
ATOM 961 O O . TYR A 1 117 ? -13.521 -2.432 -6.598 1.00 93.19 117 TYR A O 1
ATOM 969 N N . GLU A 1 118 ? -14.279 -1.761 -4.590 1.00 91.62 118 GLU A N 1
ATOM 970 C CA . GLU A 1 118 ? -14.128 -0.325 -4.855 1.00 91.62 118 GLU A CA 1
ATOM 971 C C . GLU A 1 118 ? -12.666 0.065 -5.121 1.00 91.62 118 GLU A C 1
ATOM 973 O O . GLU A 1 118 ? -12.400 0.920 -5.964 1.00 91.62 118 GLU A O 1
ATOM 978 N N . LEU A 1 119 ? -11.710 -0.590 -4.453 1.00 90.88 119 LEU A N 1
ATOM 979 C CA . LEU A 1 119 ? -10.284 -0.274 -4.574 1.00 90.88 119 LEU A CA 1
ATOM 980 C C . LEU A 1 119 ?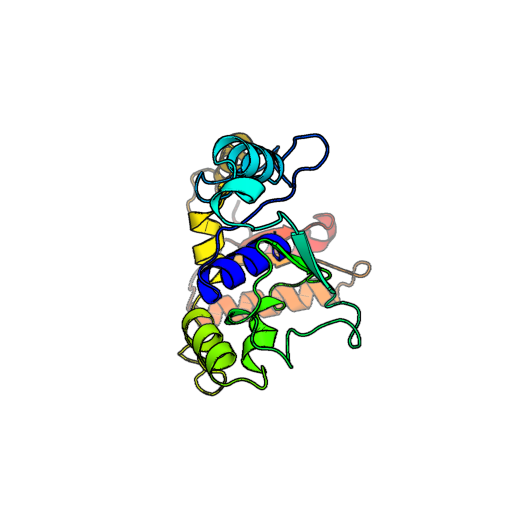 -9.537 -1.106 -5.612 1.00 90.88 119 LEU A C 1
ATOM 982 O O . LEU A 1 119 ? -8.590 -0.607 -6.212 1.00 90.88 119 LEU A O 1
ATOM 986 N N . PHE A 1 120 ? -9.900 -2.375 -5.791 1.00 90.44 120 PHE A N 1
ATOM 987 C CA . PHE A 1 120 ? -9.139 -3.326 -6.614 1.00 90.44 120 PHE A CA 1
ATOM 988 C C . PHE A 1 120 ? -9.889 -3.790 -7.866 1.00 90.44 120 PHE A C 1
ATOM 990 O O . PHE A 1 120 ? -9.312 -4.491 -8.702 1.00 90.44 120 PHE A O 1
ATOM 997 N N . GLY A 1 121 ? -11.150 -3.389 -8.017 1.00 90.81 121 GLY A N 1
ATOM 998 C CA . GLY A 1 121 ? -12.017 -3.870 -9.079 1.00 90.81 121 GLY A CA 1
ATOM 999 C C . GLY A 1 121 ? -12.655 -5.218 -8.767 1.00 90.81 121 GLY A C 1
ATOM 1000 O O . GLY A 1 121 ? -12.286 -5.930 -7.828 1.00 90.81 121 GLY A O 1
ATOM 1001 N N . LYS A 1 122 ? -13.627 -5.586 -9.601 1.00 89.00 122 LYS A N 1
ATOM 1002 C CA . LYS A 1 122 ? -14.304 -6.880 -9.523 1.00 89.00 122 LYS A CA 1
ATOM 1003 C C . LYS A 1 122 ? -13.457 -7.952 -10.218 1.00 89.00 122 LYS A C 1
ATOM 1005 O O . LYS A 1 122 ? -13.067 -7.742 -11.372 1.00 89.00 122 LYS A O 1
ATOM 1010 N N . PRO A 1 123 ? -13.194 -9.107 -9.580 1.00 82.31 123 PRO A N 1
ATOM 1011 C CA . PRO A 1 123 ? -12.425 -10.194 -10.183 1.00 82.31 123 PRO A CA 1
ATOM 1012 C C . PRO A 1 123 ? -12.967 -10.651 -11.543 1.00 82.31 123 PRO A C 1
ATOM 1014 O O . PRO A 1 123 ? -12.182 -11.011 -12.420 1.00 82.31 123 PRO A O 1
ATOM 1017 N N . GLU A 1 124 ? -14.286 -10.587 -11.728 1.00 83.69 124 GLU A N 1
ATOM 1018 C CA . GLU A 1 124 ? -15.005 -11.023 -12.927 1.00 83.69 124 GLU A CA 1
ATOM 1019 C C . GLU A 1 124 ? -14.841 -10.052 -14.108 1.00 83.69 124 GLU A C 1
ATOM 1021 O O . GLU A 1 124 ? -15.093 -10.419 -15.253 1.00 83.69 124 GLU A O 1
ATOM 1026 N N . SER A 1 125 ? -14.397 -8.813 -13.859 1.00 83.25 125 SER A N 1
ATOM 1027 C CA . SER A 1 125 ? -14.231 -7.785 -14.889 1.00 83.25 125 SER A CA 1
ATOM 1028 C C . SER A 1 125 ? -12.768 -7.376 -15.023 1.00 83.25 125 SER A C 1
ATOM 1030 O O . SER A 1 125 ? -12.251 -6.543 -14.276 1.00 83.25 125 SER A O 1
ATOM 1032 N N . LEU A 1 126 ? -12.094 -7.919 -16.040 1.00 70.38 126 LEU A N 1
ATOM 1033 C CA . LEU A 1 126 ? -10.686 -7.615 -16.331 1.00 70.38 126 LEU A CA 1
ATOM 1034 C C . LEU A 1 126 ? -10.435 -6.125 -16.609 1.00 70.38 126 LEU A C 1
ATOM 1036 O O . LEU A 1 126 ? -9.361 -5.622 -16.292 1.00 70.38 126 LEU A O 1
ATOM 1040 N N . ARG A 1 127 ? -11.427 -5.408 -17.154 1.00 77.31 127 ARG A N 1
ATOM 1041 C CA . ARG A 1 127 ? -11.338 -3.963 -17.433 1.00 77.31 127 ARG A CA 1
ATOM 1042 C C . ARG A 1 127 ? -11.454 -3.095 -16.175 1.00 77.31 127 ARG A C 1
ATOM 1044 O O . ARG A 1 127 ? -11.227 -1.897 -16.255 1.00 77.31 127 ARG A O 1
ATOM 1051 N N . SER A 1 128 ? -11.807 -3.682 -15.032 1.00 74.00 128 SER A N 1
ATOM 1052 C CA . SER A 1 128 ? -12.098 -2.952 -13.795 1.00 74.00 128 SER A CA 1
ATOM 1053 C C . SER A 1 128 ? -10.922 -2.831 -12.826 1.00 74.00 128 SER A C 1
ATOM 1055 O O . SER A 1 128 ? -11.153 -2.406 -11.708 1.00 74.00 128 SER A O 1
ATOM 1057 N N . ARG A 1 129 ? -9.691 -3.210 -13.202 1.00 74.69 129 ARG A N 1
ATOM 1058 C CA . ARG A 1 129 ? -8.534 -3.252 -12.283 1.00 74.69 129 ARG A CA 1
ATOM 1059 C C . ARG A 1 129 ? -7.788 -1.906 -12.233 1.00 74.69 129 ARG A C 1
ATOM 1061 O O . ARG A 1 129 ? -6.940 -1.677 -13.097 1.00 74.69 129 ARG A O 1
ATOM 1068 N N . PRO A 1 130 ? -8.060 -1.015 -11.259 1.00 82.50 130 PRO A N 1
ATOM 1069 C CA . PRO A 1 130 ? -7.348 0.252 -11.132 1.00 82.50 130 PRO A CA 1
ATOM 1070 C C . PRO A 1 130 ? -5.890 0.050 -10.694 1.00 82.50 130 PRO A C 1
ATOM 1072 O O . PRO A 1 130 ? -5.546 -0.910 -10.000 1.00 82.50 130 PRO A O 1
ATOM 1075 N N . ASN A 1 131 ? -5.031 1.015 -11.030 1.00 88.50 131 ASN A N 1
ATOM 1076 C CA . ASN A 1 131 ? -3.650 1.085 -10.547 1.00 88.50 131 ASN A CA 1
ATOM 1077 C C . ASN A 1 131 ? -3.572 1.659 -9.119 1.00 88.50 131 ASN A C 1
ATOM 1079 O O . ASN A 1 131 ? -2.915 2.667 -8.867 1.00 88.50 131 ASN A O 1
ATOM 1083 N N . ILE A 1 132 ? -4.255 1.027 -8.164 1.00 90.44 132 ILE A N 1
ATOM 1084 C CA . ILE A 1 132 ? -4.349 1.549 -6.794 1.00 90.44 132 ILE A CA 1
ATOM 1085 C C . ILE A 1 132 ? -2.979 1.679 -6.119 1.00 90.44 132 ILE A C 1
ATOM 1087 O O . ILE A 1 132 ? -2.719 2.660 -5.433 1.00 90.44 132 ILE A O 1
ATOM 1091 N N . PHE A 1 133 ? -2.065 0.732 -6.344 1.00 90.12 133 PHE A N 1
ATOM 1092 C CA . PHE A 1 133 ? -0.726 0.786 -5.756 1.00 90.12 133 PHE A CA 1
ATOM 1093 C C . PHE A 1 133 ? 0.106 1.945 -6.307 1.00 90.12 133 PHE A C 1
ATOM 1095 O O . PHE A 1 133 ? 0.815 2.581 -5.530 1.00 90.12 133 PHE A O 1
ATOM 1102 N N . GLY A 1 134 ? 0.005 2.234 -7.608 1.00 91.50 134 GLY A N 1
ATOM 1103 C CA . GLY A 1 134 ? 0.663 3.389 -8.212 1.00 91.50 134 GLY A CA 1
ATOM 1104 C C . GLY A 1 134 ? 0.104 4.707 -7.683 1.00 91.50 134 GLY A C 1
ATOM 1105 O O . GLY A 1 134 ? 0.878 5.572 -7.283 1.00 91.50 134 GLY A O 1
ATOM 1106 N N . GLU A 1 135 ? -1.222 4.828 -7.581 1.00 93.44 135 GLU A N 1
ATOM 1107 C CA . GLU A 1 135 ? -1.864 6.030 -7.032 1.00 93.44 135 GLU A CA 1
ATOM 1108 C C . GLU A 1 135 ? -1.518 6.255 -5.557 1.00 93.44 135 GLU A C 1
ATOM 1110 O O . GLU A 1 135 ? -1.144 7.358 -5.162 1.00 93.44 135 GLU A O 1
ATOM 1115 N N . LEU A 1 136 ? -1.556 5.198 -4.741 1.00 94.19 136 LEU A N 1
ATOM 1116 C CA . LEU A 1 136 ? -1.139 5.269 -3.342 1.00 94.19 136 LEU A CA 1
ATOM 1117 C C . LEU A 1 136 ? 0.335 5.646 -3.211 1.00 94.19 136 LEU A C 1
ATOM 1119 O O . LEU A 1 136 ? 0.685 6.441 -2.346 1.00 94.19 136 LEU A O 1
ATOM 1123 N N . MET A 1 137 ? 1.201 5.089 -4.059 1.00 93.19 137 MET A N 1
ATOM 1124 C CA . MET A 1 137 ? 2.619 5.428 -4.059 1.00 93.19 137 MET A CA 1
ATOM 1125 C C . MET A 1 137 ? 2.823 6.910 -4.384 1.00 93.19 137 MET A C 1
ATOM 1127 O O . MET A 1 137 ? 3.517 7.588 -3.634 1.00 93.19 137 MET A O 1
ATOM 1131 N N . ARG A 1 138 ? 2.146 7.419 -5.419 1.00 93.38 138 ARG A N 1
ATOM 1132 C CA . ARG A 1 138 ? 2.191 8.827 -5.840 1.00 93.38 138 ARG A CA 1
ATOM 1133 C C . ARG A 1 138 ? 1.740 9.797 -4.747 1.00 93.38 138 ARG A C 1
ATOM 1135 O O . ARG A 1 138 ? 2.303 10.876 -4.622 1.00 93.38 138 ARG A O 1
ATOM 1142 N N . VAL A 1 139 ? 0.719 9.432 -3.972 1.00 94.56 139 VAL A N 1
ATOM 1143 C CA . VAL A 1 139 ? 0.178 10.288 -2.903 1.00 94.56 139 VAL A CA 1
ATOM 1144 C C . VAL A 1 139 ? 1.013 10.209 -1.624 1.00 94.56 139 VAL A C 1
ATOM 1146 O O . VAL A 1 139 ? 1.155 11.202 -0.913 1.00 94.56 139 VAL A O 1
ATOM 1149 N N . LEU A 1 140 ? 1.530 9.027 -1.286 1.00 94.94 140 LEU A N 1
ATOM 1150 C CA . LEU A 1 140 ? 2.114 8.790 0.033 1.00 94.94 140 LEU A CA 1
ATOM 1151 C C . LEU A 1 140 ? 3.602 9.066 0.112 1.00 94.94 140 LEU A C 1
ATOM 1153 O O . LEU A 1 140 ? 4.070 9.360 1.214 1.00 94.94 140 LEU A O 1
ATOM 1157 N N . ILE A 1 141 ? 4.334 8.911 -0.990 1.00 94.31 141 ILE A N 1
ATOM 1158 C CA . ILE A 1 141 ? 5.786 9.024 -0.983 1.00 94.31 141 ILE A CA 1
ATOM 1159 C C . ILE A 1 141 ? 6.304 9.830 -2.166 1.00 94.31 141 ILE A C 1
ATOM 1161 O O . ILE A 1 141 ? 5.774 9.758 -3.271 1.00 94.31 141 ILE A O 1
ATOM 1165 N N . SER A 1 142 ? 7.404 10.531 -1.924 1.00 94.88 142 SER A N 1
ATOM 1166 C CA . SER A 1 142 ? 8.165 11.245 -2.948 1.00 94.88 142 SER A CA 1
ATOM 1167 C C . SER A 1 142 ? 9.631 10.827 -2.866 1.00 94.88 142 SER A C 1
ATOM 1169 O O . SER A 1 142 ? 10.112 10.562 -1.759 1.00 94.88 142 SER A O 1
ATOM 1171 N N . PRO A 1 143 ? 10.355 10.738 -3.993 1.00 94.69 143 PRO A N 1
ATOM 1172 C CA . PRO A 1 143 ? 11.791 10.483 -3.959 1.00 94.69 143 PRO A CA 1
ATOM 1173 C C . PRO A 1 143 ? 12.520 11.596 -3.193 1.00 94.69 143 PRO A C 1
ATOM 1175 O O . PRO A 1 143 ? 12.055 12.735 -3.132 1.00 94.69 143 PRO A O 1
ATOM 1178 N N . SER A 1 144 ? 13.655 11.26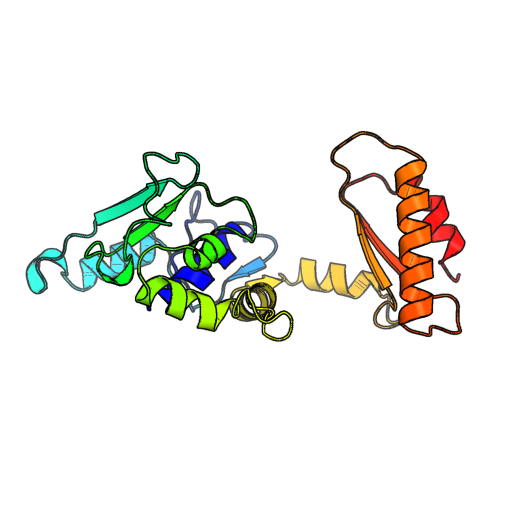6 -2.576 1.00 94.50 144 SER A N 1
ATOM 1179 C CA . SER A 1 144 ? 14.599 12.289 -2.129 1.00 94.50 144 SER A CA 1
ATOM 1180 C C . SER A 1 144 ? 15.238 12.971 -3.338 1.00 94.50 144 SER A C 1
ATOM 1182 O O . SER A 1 144 ? 15.251 12.413 -4.436 1.00 94.50 144 SER A O 1
ATOM 1184 N N . LYS A 1 145 ? 15.807 14.159 -3.123 1.00 93.69 145 LYS A N 1
ATOM 1185 C CA . LYS A 1 145 ? 16.495 14.918 -4.172 1.00 93.69 145 LYS A CA 1
ATOM 1186 C C . LYS A 1 145 ? 17.580 14.082 -4.860 1.00 93.69 145 LYS A C 1
ATOM 1188 O O . LYS A 1 145 ? 17.604 14.014 -6.078 1.00 93.69 145 LYS A O 1
ATOM 1193 N N . ASP A 1 146 ? 18.393 13.366 -4.086 1.00 92.56 146 ASP A N 1
ATOM 1194 C CA . ASP A 1 146 ? 19.461 12.515 -4.623 1.00 92.56 146 ASP A CA 1
ATOM 1195 C C . ASP A 1 146 ? 18.912 11.377 -5.500 1.00 92.56 146 ASP A C 1
ATOM 1197 O O . ASP A 1 146 ? 19.494 11.029 -6.526 1.00 92.56 146 ASP A O 1
ATOM 1201 N N . VAL A 1 147 ? 17.775 10.786 -5.113 1.00 92.31 147 VAL A N 1
ATOM 1202 C CA . VAL A 1 147 ? 17.114 9.736 -5.904 1.00 92.31 147 VAL A CA 1
ATOM 1203 C C . VAL A 1 147 ? 16.504 10.320 -7.172 1.00 92.31 147 VAL A C 1
ATOM 1205 O O . VAL A 1 147 ? 16.622 9.717 -8.234 1.00 92.31 147 VAL A O 1
ATOM 1208 N N . GLU A 1 148 ? 15.863 11.481 -7.075 1.00 91.19 148 GLU A N 1
ATOM 1209 C CA . GLU A 1 148 ? 15.295 12.192 -8.217 1.00 91.19 148 GLU A CA 1
ATOM 1210 C C . GLU A 1 148 ? 16.382 12.580 -9.226 1.00 91.19 148 GLU A C 1
ATOM 1212 O O . GLU A 1 148 ? 16.247 12.287 -10.411 1.00 91.19 148 GLU A O 1
ATOM 1217 N N . GLU A 1 149 ? 17.499 13.140 -8.763 1.00 90.19 149 GLU A N 1
ATOM 1218 C CA . GLU A 1 149 ? 18.662 13.458 -9.594 1.00 90.19 149 GLU A CA 1
ATOM 1219 C C . GLU A 1 149 ? 19.250 12.206 -10.249 1.00 90.19 149 GLU A C 1
ATOM 1221 O O . GLU A 1 149 ? 19.486 12.204 -11.455 1.00 90.19 149 GLU A O 1
ATOM 1226 N N . ALA A 1 150 ? 19.422 11.113 -9.499 1.00 87.94 150 ALA A N 1
ATOM 1227 C CA . ALA A 1 150 ? 19.930 9.859 -10.050 1.00 87.94 150 ALA A CA 1
ATOM 1228 C C . ALA A 1 150 ? 19.001 9.269 -11.124 1.00 87.94 150 ALA A C 1
ATOM 1230 O O . ALA A 1 150 ? 19.477 8.759 -12.137 1.00 87.94 150 ALA A O 1
ATOM 1231 N N . VAL A 1 151 ? 17.682 9.341 -10.925 1.00 84.56 151 VAL A N 1
ATOM 1232 C CA . VAL A 1 151 ? 16.693 8.874 -11.908 1.00 84.56 151 VAL A CA 1
ATOM 1233 C C . VAL A 1 151 ? 16.683 9.775 -13.141 1.00 84.56 151 VAL A C 1
ATOM 1235 O O . VAL A 1 151 ? 16.655 9.258 -14.255 1.00 84.56 151 VAL A O 1
ATOM 1238 N N . ASN A 1 152 ? 16.760 11.094 -12.956 1.00 83.31 152 ASN A N 1
ATOM 1239 C CA . ASN A 1 152 ? 16.774 12.078 -14.041 1.00 83.31 152 ASN A CA 1
ATOM 1240 C C . ASN A 1 152 ? 18.099 12.100 -14.814 1.00 83.31 152 ASN A C 1
ATOM 1242 O O . ASN A 1 152 ? 18.119 12.492 -15.979 1.00 83.31 152 ASN A O 1
ATOM 1246 N N . TRP A 1 153 ? 19.190 11.630 -14.209 1.00 81.31 153 TRP A N 1
ATOM 1247 C CA . TRP A 1 153 ? 20.475 11.462 -14.880 1.00 81.31 153 TRP A CA 1
ATOM 1248 C C . TRP A 1 153 ? 20.460 10.321 -15.909 1.00 81.31 153 TRP A C 1
ATOM 1250 O O . TRP A 1 153 ? 21.062 10.446 -16.969 1.00 81.31 153 TRP A O 1
ATOM 1260 N N . VAL A 1 154 ? 19.730 9.226 -15.655 1.00 75.81 154 VAL A N 1
ATOM 1261 C CA . VAL A 1 154 ? 19.659 8.064 -16.570 1.00 75.81 154 VAL A CA 1
ATOM 1262 C C . VAL A 1 154 ? 19.199 8.418 -17.995 1.00 75.81 154 VAL A C 1
ATOM 1264 O O . VAL A 1 154 ? 19.792 7.897 -18.942 1.00 75.81 154 VAL A O 1
ATOM 1267 N N . PRO A 1 155 ? 18.157 9.245 -18.206 1.00 70.19 155 PRO A N 1
ATOM 1268 C CA . PRO A 1 155 ? 17.768 9.654 -19.549 1.00 70.19 155 PRO A CA 1
ATOM 1269 C C . PRO A 1 155 ? 18.714 10.679 -20.196 1.00 70.19 155 PRO A C 1
ATOM 1271 O O . PRO A 1 155 ? 18.522 10.927 -21.381 1.00 70.19 155 PRO A O 1
ATOM 1274 N N . ASP A 1 156 ? 19.691 11.250 -19.476 1.00 67.69 156 ASP A N 1
ATOM 1275 C CA . ASP A 1 156 ? 20.726 12.191 -19.959 1.00 67.69 156 ASP A CA 1
ATOM 1276 C C . ASP A 1 156 ? 20.205 13.284 -20.921 1.00 67.69 156 ASP A C 1
ATOM 1278 O O . ASP A 1 156 ? 20.788 13.580 -21.959 1.00 67.69 156 ASP A O 1
ATOM 1282 N N . GLY A 1 157 ? 19.017 13.835 -20.640 1.00 64.12 157 GLY A N 1
ATOM 1283 C CA . GLY A 1 157 ? 18.376 14.848 -21.495 1.00 64.12 157 GLY A CA 1
ATOM 1284 C C . GLY A 1 157 ? 17.794 14.334 -22.824 1.00 64.12 157 GLY A C 1
ATOM 1285 O O . GLY A 1 157 ? 17.181 15.104 -23.556 1.00 64.12 157 GLY A O 1
ATOM 1286 N N . VAL A 1 158 ? 17.906 13.036 -23.122 1.00 68.88 158 VAL A N 1
ATOM 1287 C CA . VAL A 1 158 ? 17.449 12.400 -24.376 1.00 68.88 158 VAL A CA 1
ATOM 1288 C C . VAL A 1 158 ? 15.942 12.065 -24.345 1.00 68.88 158 VAL A C 1
ATOM 1290 O O . VAL A 1 158 ? 15.368 11.618 -25.336 1.00 68.88 158 VAL A O 1
ATOM 1293 N N . GLY A 1 159 ? 15.263 12.280 -23.212 1.00 74.81 159 GLY A N 1
ATOM 1294 C CA . GLY A 1 159 ? 13.830 12.005 -23.010 1.00 74.81 159 GLY A CA 1
ATOM 1295 C C . GLY A 1 159 ? 13.543 10.610 -22.440 1.00 74.81 159 GLY A C 1
ATOM 1296 O O . GLY A 1 159 ? 14.470 9.831 -22.199 1.00 74.81 159 GLY A O 1
ATOM 1297 N N . GLU A 1 160 ? 12.267 10.296 -22.208 1.00 81.81 160 GLU A N 1
ATOM 1298 C CA . GLU A 1 160 ? 11.818 9.020 -21.625 1.00 81.81 160 GLU A CA 1
ATOM 1299 C C . GLU A 1 160 ? 12.179 7.803 -22.506 1.00 81.81 160 GLU A C 1
ATOM 1301 O O . GLU A 1 160 ? 12.222 7.922 -23.733 1.00 81.81 160 GLU A O 1
ATOM 1306 N N . PRO A 1 161 ? 12.474 6.627 -21.915 1.00 85.81 161 PRO A N 1
ATOM 1307 C CA . PRO A 1 161 ? 12.758 5.421 -22.687 1.00 85.81 161 PRO A CA 1
ATOM 1308 C C . PRO A 1 161 ? 11.491 4.838 -23.324 1.00 85.81 161 PRO A C 1
ATOM 1310 O O . PRO A 1 161 ? 10.433 4.814 -22.699 1.00 85.81 161 PRO A O 1
ATOM 1313 N N . ASP A 1 162 ? 11.628 4.250 -24.515 1.00 86.56 162 ASP A N 1
ATOM 1314 C CA . ASP A 1 162 ? 10.526 3.537 -25.175 1.00 86.56 162 ASP A CA 1
ATOM 1315 C C . ASP A 1 162 ? 10.112 2.282 -24.390 1.00 86.56 162 ASP A C 1
ATOM 1317 O O . ASP A 1 162 ? 8.944 1.890 -24.366 1.00 86.56 162 ASP A O 1
ATOM 1321 N N . ILE A 1 163 ? 11.089 1.605 -23.772 1.00 88.50 163 ILE A N 1
ATOM 1322 C CA . ILE A 1 163 ? 10.882 0.366 -23.019 1.00 88.50 163 ILE A CA 1
ATOM 1323 C C . ILE A 1 163 ? 11.738 0.384 -21.749 1.00 88.50 163 ILE A C 1
ATOM 1325 O O . ILE A 1 163 ? 12.963 0.483 -21.805 1.00 88.50 163 ILE A O 1
ATOM 1329 N N . THR A 1 164 ? 11.103 0.171 -20.596 1.00 88.00 164 THR A N 1
ATOM 1330 C CA . THR A 1 164 ? 11.805 -0.088 -19.330 1.00 88.00 164 THR A CA 1
ATOM 1331 C C . THR A 1 164 ? 11.700 -1.565 -18.971 1.00 88.00 164 THR A C 1
ATOM 1333 O O . THR A 1 164 ? 10.608 -2.109 -18.813 1.00 88.00 164 THR A O 1
ATOM 1336 N N . LEU A 1 165 ? 12.846 -2.224 -18.813 1.00 88.31 165 LEU A N 1
ATOM 1337 C CA . LEU A 1 165 ? 12.956 -3.623 -18.428 1.00 88.31 165 LEU A CA 1
ATOM 1338 C C . LEU A 1 165 ? 13.479 -3.732 -16.991 1.00 88.31 165 LEU A C 1
ATOM 1340 O O . LEU A 1 165 ? 14.670 -3.568 -16.732 1.00 88.31 165 LEU A O 1
ATOM 1344 N N . HIS A 1 166 ? 12.592 -4.056 -16.053 1.00 87.12 166 HIS A N 1
ATOM 1345 C CA . HIS A 1 166 ? 12.975 -4.375 -14.678 1.00 87.12 166 HIS A CA 1
ATOM 1346 C C . HIS A 1 166 ? 13.233 -5.881 -14.537 1.00 87.12 166 HIS A C 1
ATOM 1348 O O . HIS A 1 166 ? 12.328 -6.696 -14.720 1.00 87.12 166 HIS A O 1
ATOM 1354 N N . MET A 1 167 ? 14.470 -6.255 -14.211 1.00 82.56 167 MET A N 1
ATOM 1355 C CA . MET A 1 167 ? 14.901 -7.644 -14.070 1.00 82.56 167 MET A CA 1
ATOM 1356 C C . MET A 1 167 ? 15.394 -7.920 -12.657 1.00 82.56 167 MET A C 1
ATOM 1358 O O . MET A 1 167 ? 16.371 -7.329 -12.202 1.00 82.56 167 MET A O 1
ATOM 1362 N N . ARG A 1 168 ? 14.783 -8.907 -12.008 1.00 79.94 168 ARG A N 1
ATOM 1363 C CA . ARG A 1 168 ? 15.241 -9.444 -10.728 1.00 79.94 168 ARG A CA 1
ATOM 1364 C C . ARG A 1 168 ? 15.489 -10.938 -10.872 1.00 79.94 168 ARG A C 1
ATOM 1366 O O . ARG A 1 168 ? 14.559 -11.681 -11.185 1.00 79.94 168 ARG A O 1
ATOM 1373 N N . MET A 1 169 ? 16.724 -11.384 -10.663 1.00 75.75 169 MET A N 1
ATOM 1374 C CA . MET A 1 169 ? 17.087 -12.798 -10.788 1.00 75.75 169 MET A CA 1
ATOM 1375 C C . MET A 1 169 ? 17.255 -13.422 -9.402 1.00 75.75 169 MET A C 1
ATOM 1377 O O . MET A 1 169 ? 18.125 -13.031 -8.636 1.00 75.75 169 MET A O 1
ATOM 1381 N N . LEU A 1 170 ? 16.413 -14.409 -9.080 1.00 71.44 170 LEU A N 1
ATOM 1382 C CA . LEU A 1 170 ? 16.457 -15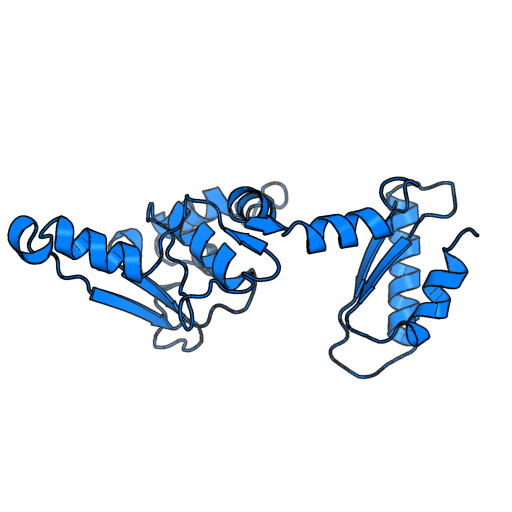.128 -7.797 1.00 71.44 170 LEU A CA 1
ATOM 1383 C C . LEU A 1 170 ? 17.508 -16.255 -7.767 1.00 71.44 170 LEU A C 1
ATOM 1385 O O . LEU A 1 170 ? 17.821 -16.771 -6.701 1.00 71.44 170 LEU A O 1
ATOM 1389 N N . MET A 1 171 ? 18.033 -16.650 -8.931 1.00 70.25 171 MET A N 1
ATOM 1390 C CA . MET A 1 171 ? 18.978 -17.756 -9.130 1.00 70.25 171 MET A CA 1
ATOM 1391 C C . MET A 1 171 ? 20.105 -17.319 -10.070 1.00 70.25 171 MET A C 1
ATOM 1393 O O . MET A 1 171 ? 19.946 -16.372 -10.845 1.00 70.25 171 MET A O 1
ATOM 1397 N N . ASN A 1 172 ? 21.245 -18.012 -10.018 1.00 64.25 172 ASN A N 1
ATOM 1398 C CA . ASN A 1 172 ? 22.433 -17.582 -10.748 1.00 64.25 172 ASN A CA 1
ATOM 1399 C C . ASN A 1 172 ? 22.283 -17.698 -12.282 1.00 64.25 172 ASN A C 1
ATOM 1401 O O . ASN A 1 172 ? 21.656 -18.613 -12.815 1.00 64.25 172 ASN A O 1
ATOM 1405 N N . ARG A 1 173 ? 22.896 -16.715 -12.949 1.00 63.62 173 ARG A N 1
ATOM 1406 C CA . ARG A 1 173 ? 23.012 -16.401 -14.389 1.00 63.62 173 ARG A CA 1
ATOM 1407 C C . ARG A 1 173 ? 22.755 -17.581 -15.331 1.00 63.62 173 ARG A C 1
ATOM 1409 O O . ARG A 1 173 ? 23.599 -18.460 -15.476 1.00 63.62 173 ARG A O 1
ATOM 1416 N N . SER A 1 174 ? 21.652 -17.527 -16.077 1.00 64.69 174 SER A N 1
ATOM 1417 C CA . SER A 1 174 ? 21.480 -18.372 -17.261 1.00 64.69 174 SER A CA 1
ATOM 1418 C C . SER A 1 174 ? 21.295 -17.519 -18.512 1.00 64.69 174 SER A C 1
ATOM 1420 O O . SER A 1 174 ? 20.559 -16.531 -18.509 1.00 64.69 174 SER A O 1
ATOM 1422 N N . VAL A 1 175 ? 21.925 -17.941 -19.610 1.00 68.81 175 VAL A N 1
ATOM 1423 C CA . VAL A 1 175 ? 21.754 -17.351 -20.951 1.00 68.81 175 VAL A CA 1
ATOM 1424 C C . VAL A 1 175 ? 20.276 -17.339 -21.371 1.00 68.81 175 VAL A C 1
ATOM 1426 O O . VAL A 1 175 ? 19.828 -16.444 -22.086 1.00 68.81 175 VAL A O 1
ATOM 1429 N N . ARG A 1 176 ? 19.476 -18.281 -20.852 1.00 77.81 176 ARG A N 1
ATOM 1430 C CA . ARG A 1 176 ? 18.030 -18.359 -21.104 1.00 77.81 176 ARG A CA 1
ATOM 1431 C C . ARG A 1 176 ? 17.281 -17.106 -20.645 1.00 77.81 176 ARG A C 1
ATOM 1433 O O . ARG A 1 176 ? 16.323 -16.717 -21.304 1.00 77.81 176 ARG A O 1
ATOM 1440 N N . VAL A 1 177 ? 17.719 -16.454 -19.564 1.00 79.75 177 VAL A N 1
ATOM 1441 C CA . VAL A 1 177 ? 17.071 -15.229 -19.058 1.00 79.75 177 VAL A CA 1
ATOM 1442 C C . VAL A 1 177 ? 17.284 -14.060 -20.015 1.00 79.75 177 VAL A C 1
ATOM 1444 O O . VAL A 1 177 ? 16.346 -13.320 -20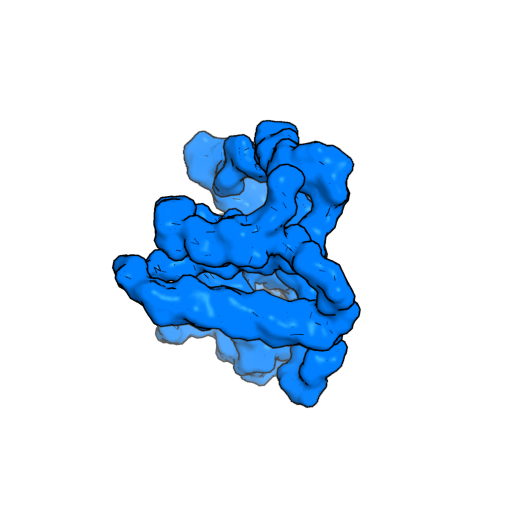.302 1.00 79.75 177 VAL A O 1
ATOM 1447 N N . VAL A 1 178 ? 18.492 -13.934 -20.566 1.00 79.44 178 VAL A N 1
ATOM 1448 C CA . VAL A 1 178 ? 18.805 -12.913 -21.574 1.00 79.44 178 VAL A CA 1
ATOM 1449 C C . VAL A 1 178 ? 17.955 -13.136 -22.822 1.00 79.44 178 VAL A C 1
ATOM 1451 O O . VAL A 1 178 ? 17.312 -12.206 -23.299 1.00 79.44 178 VAL A O 1
ATOM 1454 N N . GLN A 1 179 ? 17.859 -14.378 -23.305 1.00 84.25 179 GLN A N 1
ATOM 1455 C CA . GLN A 1 179 ? 17.031 -14.690 -24.471 1.00 84.25 179 GLN A CA 1
ATOM 1456 C C . GLN A 1 179 ? 15.541 -14.407 -24.226 1.00 84.25 179 GLN A C 1
ATOM 1458 O O . GLN A 1 179 ? 14.861 -13.871 -25.102 1.00 84.25 179 GLN A O 1
ATOM 1463 N N . ALA A 1 180 ? 15.029 -14.736 -23.038 1.00 86.88 180 ALA A N 1
ATOM 1464 C CA . ALA A 1 180 ? 13.654 -14.434 -22.656 1.00 86.88 180 ALA A CA 1
ATOM 1465 C C . ALA A 1 180 ? 13.389 -12.920 -22.636 1.00 86.88 180 ALA A C 1
ATOM 1467 O O . ALA A 1 180 ? 12.377 -12.474 -23.175 1.00 86.88 180 ALA A O 1
ATOM 1468 N N . ALA A 1 181 ? 14.319 -12.130 -22.091 1.00 87.94 181 ALA A N 1
ATOM 1469 C CA . ALA A 1 181 ? 14.239 -10.673 -22.109 1.00 87.94 181 ALA A CA 1
ATOM 1470 C C . ALA A 1 181 ? 14.233 -10.113 -23.541 1.00 87.94 181 ALA A C 1
ATOM 1472 O O . ALA A 1 181 ? 13.359 -9.318 -23.876 1.00 87.94 181 ALA A O 1
ATOM 1473 N N . LEU A 1 182 ? 15.134 -10.582 -24.413 1.00 87.94 182 LEU A N 1
ATOM 1474 C CA . LEU A 1 182 ? 15.183 -10.173 -25.823 1.00 87.94 182 LEU A CA 1
ATOM 1475 C C . LEU A 1 182 ? 13.879 -10.494 -26.563 1.00 87.94 182 LEU A C 1
ATOM 1477 O O . LEU A 1 182 ? 13.349 -9.657 -27.293 1.00 87.94 182 LEU A O 1
ATOM 1481 N N . ASN A 1 183 ? 13.336 -11.695 -26.366 1.00 90.69 183 ASN A N 1
ATOM 1482 C CA . ASN A 1 183 ? 12.068 -12.094 -26.974 1.00 90.69 183 ASN A CA 1
ATOM 1483 C C . ASN A 1 183 ? 10.898 -11.242 -26.453 1.00 90.69 183 ASN A C 1
ATOM 1485 O O . ASN A 1 183 ? 10.023 -10.864 -27.232 1.00 90.69 183 ASN A O 1
ATOM 1489 N N . CYS A 1 184 ? 10.901 -10.902 -25.160 1.00 90.44 184 CYS A N 1
ATOM 1490 C CA . CYS A 1 184 ? 9.909 -10.014 -24.559 1.00 90.44 184 CYS A CA 1
ATOM 1491 C C . CYS A 1 184 ? 9.976 -8.602 -25.162 1.00 90.44 184 CYS A C 1
ATOM 1493 O O . CYS A 1 184 ? 8.948 -8.080 -25.586 1.00 90.44 184 CYS A O 1
ATOM 1495 N N . ILE A 1 185 ? 11.180 -8.027 -25.295 1.00 90.00 185 ILE A N 1
ATOM 1496 C CA . ILE A 1 185 ? 11.393 -6.712 -25.921 1.00 90.00 185 ILE A CA 1
ATOM 1497 C C . ILE A 1 185 ? 10.884 -6.717 -27.364 1.00 90.00 185 ILE A C 1
ATOM 1499 O O . ILE A 1 185 ? 10.112 -5.840 -27.733 1.00 90.00 185 ILE A O 1
ATOM 1503 N N . ARG A 1 186 ? 11.232 -7.731 -28.171 1.00 89.56 186 ARG A N 1
ATOM 1504 C CA . ARG A 1 186 ? 10.744 -7.835 -29.561 1.00 89.56 186 ARG A CA 1
ATOM 1505 C C . ARG A 1 186 ? 9.220 -7.880 -29.637 1.00 89.56 186 ARG A C 1
ATOM 1507 O O . ARG A 1 186 ? 8.623 -7.218 -30.482 1.00 89.56 186 ARG A O 1
ATOM 1514 N N . LYS A 1 187 ? 8.580 -8.634 -28.738 1.00 91.44 187 LYS A N 1
ATOM 1515 C CA . LYS A 1 187 ? 7.117 -8.698 -28.661 1.00 91.44 187 LYS A CA 1
ATOM 1516 C C . LYS A 1 187 ? 6.513 -7.352 -28.246 1.00 91.44 187 LYS A C 1
ATOM 1518 O O . LYS A 1 187 ? 5.504 -6.947 -28.814 1.00 91.44 187 LYS A O 1
ATOM 1523 N N . ALA A 1 188 ? 7.133 -6.651 -27.297 1.00 90.75 188 ALA A N 1
ATOM 1524 C CA . ALA A 1 188 ? 6.709 -5.317 -26.881 1.00 90.75 188 ALA A CA 1
ATOM 1525 C C . ALA A 1 188 ? 6.840 -4.299 -28.023 1.00 90.75 188 ALA A C 1
ATOM 1527 O O . ALA A 1 188 ? 5.880 -3.589 -28.296 1.00 90.75 188 ALA A O 1
ATOM 1528 N N . MET A 1 189 ? 7.962 -4.297 -28.751 1.00 90.44 189 MET A N 1
ATOM 1529 C CA . MET A 1 189 ? 8.163 -3.452 -29.935 1.00 90.44 189 MET A CA 1
ATOM 1530 C C . MET A 1 189 ? 7.077 -3.668 -30.987 1.00 90.44 189 MET A C 1
ATOM 1532 O O . MET A 1 189 ? 6.516 -2.700 -31.491 1.00 90.44 189 MET A O 1
ATOM 1536 N N . HIS A 1 190 ? 6.756 -4.930 -31.291 1.00 90.00 190 HIS A N 1
ATOM 1537 C CA . HIS A 1 190 ? 5.698 -5.266 -32.240 1.00 90.00 190 HIS A CA 1
ATOM 1538 C C . HIS A 1 190 ? 4.331 -4.744 -31.771 1.00 90.00 190 HIS A C 1
ATOM 1540 O O . HIS A 1 190 ? 3.602 -4.129 -32.544 1.00 90.00 190 HIS A O 1
ATOM 1546 N N . ASN A 1 191 ? 3.992 -4.945 -30.495 1.00 89.38 191 ASN A N 1
ATOM 1547 C CA . ASN A 1 191 ? 2.718 -4.493 -29.930 1.00 89.38 191 ASN A CA 1
ATOM 1548 C C . ASN A 1 191 ? 2.596 -2.964 -29.872 1.00 89.38 191 ASN A C 1
ATOM 1550 O O . ASN A 1 191 ? 1.509 -2.434 -30.076 1.00 89.38 191 ASN A O 1
ATOM 1554 N N . LEU A 1 192 ? 3.704 -2.272 -29.604 1.00 87.25 192 LEU A N 1
ATOM 1555 C CA . LEU A 1 192 ? 3.795 -0.810 -29.578 1.00 87.25 192 LEU A CA 1
ATOM 1556 C C . LEU A 1 192 ? 3.998 -0.203 -30.978 1.00 87.25 192 LEU A C 1
ATOM 1558 O O . LEU A 1 192 ? 4.059 1.014 -31.105 1.00 87.25 192 LEU A O 1
ATOM 1562 N N . GLN A 1 193 ? 4.104 -1.037 -32.021 1.00 89.56 193 GLN A N 1
ATOM 1563 C CA . GLN A 1 193 ? 4.359 -0.631 -33.407 1.00 89.56 193 GLN A CA 1
ATOM 1564 C C . GLN A 1 193 ? 5.597 0.272 -33.562 1.00 89.56 193 GLN A C 1
ATOM 1566 O O . GLN A 1 193 ? 5.638 1.152 -34.425 1.00 89.56 193 GLN A O 1
ATOM 1571 N N . LEU A 1 194 ? 6.622 0.045 -32.734 1.00 86.06 194 LEU A N 1
ATOM 1572 C CA . LEU A 1 194 ? 7.865 0.811 -32.783 1.00 86.06 194 LEU A CA 1
ATOM 1573 C C . LEU A 1 194 ? 8.603 0.489 -34.087 1.00 86.06 194 LEU A C 1
ATOM 1575 O O . LEU A 1 194 ? 8.984 -0.656 -34.333 1.00 86.06 194 LEU A O 1
ATOM 1579 N N . ARG A 1 195 ? 8.771 1.506 -34.941 1.00 76.25 195 ARG A N 1
ATOM 1580 C CA . ARG A 1 195 ? 9.389 1.374 -36.274 1.00 76.25 195 ARG A CA 1
ATOM 1581 C C . ARG A 1 195 ? 10.911 1.526 -36.255 1.00 76.25 195 ARG A C 1
ATOM 1583 O O . ARG A 1 195 ? 11.577 1.085 -37.186 1.00 76.25 195 ARG A O 1
ATOM 1590 N N . SER A 1 196 ? 11.452 2.146 -35.211 1.00 81.75 196 SER A N 1
ATOM 1591 C CA . SER A 1 196 ? 12.882 2.354 -34.985 1.00 81.75 196 SER A CA 1
ATOM 1592 C C . SER A 1 196 ? 13.409 1.446 -33.870 1.00 81.75 196 SER A C 1
ATOM 1594 O O . SER A 1 196 ? 12.654 0.797 -33.141 1.00 81.75 196 SER A O 1
ATOM 1596 N N . LYS A 1 197 ? 14.739 1.379 -33.749 1.00 81.88 197 LYS A N 1
ATOM 1597 C CA . LYS A 1 197 ? 15.417 0.703 -32.639 1.00 81.88 197 LYS A CA 1
ATOM 1598 C C . LYS A 1 197 ? 15.014 1.401 -31.322 1.00 81.88 197 LYS A C 1
ATOM 1600 O O . LYS A 1 197 ? 15.255 2.601 -31.220 1.00 81.88 197 LYS A O 1
ATOM 1605 N N . PRO A 1 198 ? 14.398 0.700 -30.350 1.00 86.19 198 PRO A N 1
ATOM 1606 C CA . PRO A 1 198 ? 13.882 1.334 -29.144 1.00 86.19 198 PRO A CA 1
ATOM 1607 C C . PRO A 1 198 ? 15.014 1.651 -28.173 1.00 86.19 198 PRO A C 1
ATOM 1609 O O . PRO A 1 198 ? 15.948 0.859 -28.016 1.00 86.19 198 PRO A O 1
ATOM 1612 N N . ARG A 1 199 ? 14.877 2.748 -27.435 1.00 84.44 199 ARG A N 1
ATOM 1613 C CA . ARG A 1 199 ? 15.667 2.994 -26.231 1.00 84.44 199 ARG A CA 1
ATOM 1614 C C . ARG A 1 199 ? 15.154 2.108 -25.107 1.00 84.44 199 ARG A C 1
ATOM 1616 O O . ARG A 1 199 ? 14.028 2.253 -24.633 1.00 84.44 199 ARG A O 1
ATOM 1623 N N . VAL A 1 200 ? 16.012 1.188 -24.675 1.00 85.31 200 VAL A N 1
ATOM 1624 C CA . VAL A 1 200 ? 15.712 0.248 -23.594 1.00 85.31 200 VAL A CA 1
ATOM 1625 C C . VAL A 1 200 ? 16.520 0.610 -22.354 1.00 85.31 200 VAL A C 1
ATOM 1627 O O . VAL A 1 200 ? 17.749 0.553 -22.377 1.00 85.31 200 VAL A O 1
ATOM 1630 N N . VAL A 1 201 ? 15.837 0.920 -21.253 1.00 84.88 201 VAL A N 1
ATOM 1631 C CA . VAL A 1 201 ? 16.462 1.075 -19.931 1.00 84.88 201 VAL A CA 1
ATOM 1632 C C . VAL A 1 201 ? 16.311 -0.228 -19.161 1.00 84.88 201 VAL A C 1
ATOM 1634 O O . VAL A 1 201 ? 15.209 -0.756 -19.029 1.00 84.88 201 VAL A O 1
ATOM 1637 N N . VAL A 1 202 ? 17.420 -0.757 -18.644 1.00 84.44 202 VAL A N 1
ATOM 1638 C CA . VAL A 1 202 ? 17.428 -1.992 -17.851 1.00 84.44 202 VAL A CA 1
ATOM 1639 C C . VAL A 1 202 ? 17.708 -1.652 -16.393 1.00 84.44 202 VAL A C 1
ATOM 1641 O O . VAL A 1 202 ? 18.793 -1.183 -16.062 1.00 84.44 202 VAL A O 1
ATOM 1644 N N . ALA A 1 203 ? 16.747 -1.936 -15.518 1.00 84.50 203 ALA A N 1
ATOM 1645 C CA . ALA A 1 203 ? 16.924 -1.863 -14.073 1.00 84.50 203 ALA A CA 1
ATOM 1646 C C . ALA A 1 203 ? 17.122 -3.282 -13.529 1.00 84.50 203 ALA A C 1
ATOM 1648 O O . ALA A 1 203 ? 16.234 -4.125 -13.666 1.00 84.50 203 ALA A O 1
ATOM 1649 N N . SER A 1 204 ? 18.276 -3.572 -12.925 1.00 81.00 204 SER A N 1
ATOM 1650 C CA . SER A 1 204 ? 18.537 -4.880 -12.320 1.00 81.00 204 SER A CA 1
ATOM 1651 C C . SER A 1 204 ? 19.435 -4.786 -11.095 1.00 81.00 204 SER A C 1
ATOM 1653 O O . SER A 1 204 ? 20.346 -3.967 -11.040 1.00 81.00 204 SER A O 1
ATOM 1655 N N . ASP A 1 205 ? 19.190 -5.675 -10.135 1.00 77.06 205 ASP A N 1
ATOM 1656 C CA . ASP A 1 205 ? 20.051 -5.920 -8.977 1.00 77.06 205 ASP A CA 1
ATOM 1657 C C . ASP A 1 205 ? 21.256 -6.819 -9.308 1.00 77.06 205 ASP A C 1
ATOM 1659 O O . ASP A 1 205 ? 22.145 -7.006 -8.477 1.00 77.06 205 ASP A O 1
ATOM 1663 N N . THR A 1 206 ? 21.311 -7.377 -10.523 1.00 70.44 206 THR A N 1
ATOM 1664 C CA . THR A 1 206 ? 22.385 -8.274 -10.950 1.00 70.44 206 THR A CA 1
ATOM 1665 C C . THR A 1 206 ? 23.386 -7.580 -11.878 1.00 70.44 206 THR A C 1
ATOM 1667 O O . THR A 1 206 ? 23.029 -6.718 -12.674 1.00 70.44 206 THR A O 1
ATOM 1670 N N . GLN A 1 207 ? 24.662 -7.980 -11.803 1.00 66.25 207 GLN A N 1
ATOM 1671 C CA . GLN A 1 207 ? 25.757 -7.372 -12.570 1.00 66.25 207 GLN A CA 1
ATOM 1672 C C . GLN A 1 207 ? 25.469 -7.248 -14.079 1.00 66.25 207 GLN A C 1
ATOM 1674 O O . GLN A 1 207 ? 25.178 -8.233 -14.763 1.00 66.25 207 GLN A O 1
ATOM 1679 N N . LEU A 1 208 ? 25.721 -6.043 -14.602 1.00 62.25 208 LEU A N 1
ATOM 1680 C CA . LEU A 1 208 ? 25.500 -5.622 -15.993 1.00 62.25 208 LEU A CA 1
ATOM 1681 C C . LEU A 1 208 ? 26.166 -6.509 -17.057 1.00 62.25 208 LEU A C 1
ATOM 1683 O O . LEU A 1 208 ? 25.660 -6.594 -18.172 1.00 62.25 208 LEU A O 1
ATOM 1687 N N . LYS A 1 209 ? 27.264 -7.211 -16.733 1.00 62.94 209 LYS A N 1
ATOM 1688 C CA . LYS A 1 209 ? 27.991 -8.074 -17.689 1.00 62.94 209 LYS A CA 1
ATOM 1689 C C . LYS A 1 209 ? 27.104 -9.145 -18.338 1.00 62.94 209 LYS A C 1
ATOM 1691 O O . LYS A 1 209 ? 27.348 -9.530 -19.472 1.00 62.94 209 LYS A O 1
ATOM 1696 N N . ILE A 1 210 ? 26.062 -9.607 -17.647 1.00 59.91 210 ILE A N 1
ATOM 1697 C CA . ILE A 1 210 ? 25.113 -10.600 -18.182 1.00 59.91 210 ILE A CA 1
ATOM 1698 C C . ILE A 1 210 ? 24.195 -9.976 -19.237 1.00 59.91 210 ILE A C 1
ATOM 1700 O O . ILE A 1 210 ? 23.741 -10.656 -20.151 1.00 59.91 210 ILE A O 1
ATOM 1704 N N . PHE A 1 211 ? 23.922 -8.678 -19.109 1.00 64.62 211 PHE A N 1
ATOM 1705 C CA . PHE A 1 211 ? 22.958 -7.944 -19.922 1.00 64.62 211 PHE A CA 1
ATOM 1706 C C . PHE A 1 211 ? 23.609 -7.161 -21.062 1.00 64.62 211 PHE A C 1
ATOM 1708 O O . PHE A 1 211 ? 22.890 -6.555 -21.854 1.00 64.62 211 PHE A O 1
ATOM 1715 N N . MET A 1 212 ? 24.938 -7.238 -21.203 1.00 65.12 212 MET A N 1
ATOM 1716 C CA . MET A 1 212 ? 25.673 -6.691 -22.346 1.00 65.12 212 MET A CA 1
ATOM 1717 C C . MET A 1 212 ? 25.049 -7.049 -23.706 1.00 65.12 212 MET A C 1
ATOM 1719 O O . MET A 1 212 ? 24.950 -6.153 -24.539 1.00 65.12 212 MET A O 1
ATOM 1723 N N . PRO A 1 213 ? 24.543 -8.279 -23.948 1.00 63.94 213 PRO A N 1
ATOM 1724 C CA . PRO A 1 213 ? 23.860 -8.593 -25.204 1.00 63.94 213 PRO A CA 1
ATOM 1725 C C . PRO A 1 213 ? 22.584 -7.768 -25.432 1.00 63.94 213 PRO A C 1
ATOM 1727 O O . PRO A 1 213 ? 22.291 -7.402 -26.564 1.00 63.94 213 PRO A O 1
ATOM 1730 N N . ILE A 1 214 ? 21.843 -7.431 -24.369 1.00 63.50 214 ILE A N 1
ATOM 1731 C CA . ILE A 1 214 ? 20.629 -6.602 -24.442 1.00 63.50 214 ILE A CA 1
ATOM 1732 C C . ILE A 1 214 ? 21.020 -5.150 -24.710 1.00 63.50 214 ILE A C 1
ATOM 1734 O O . ILE A 1 214 ? 20.501 -4.528 -25.634 1.00 63.50 214 ILE A O 1
ATOM 1738 N N . THR A 1 215 ? 21.974 -4.613 -23.948 1.00 62.56 215 THR A N 1
ATOM 1739 C CA . THR A 1 215 ? 22.394 -3.218 -24.109 1.00 62.56 215 THR A CA 1
ATOM 1740 C C . THR A 1 215 ? 23.113 -2.990 -25.433 1.00 62.56 215 THR A C 1
ATOM 1742 O O . THR A 1 215 ? 22.909 -1.953 -26.033 1.00 62.56 215 THR A O 1
ATOM 1745 N N . HIS A 1 216 ? 23.897 -3.942 -25.945 1.00 64.69 216 HIS A N 1
ATOM 1746 C CA . HIS A 1 216 ? 24.557 -3.819 -27.252 1.00 64.69 216 HIS A CA 1
ATOM 1747 C C . HIS A 1 216 ? 23.560 -3.936 -28.414 1.00 64.69 216 HIS A C 1
ATOM 1749 O O . HIS A 1 216 ? 23.669 -3.243 -29.424 1.00 64.69 216 HIS A O 1
ATOM 1755 N N . GLN A 1 217 ? 22.546 -4.795 -28.276 1.00 61.03 217 GLN A N 1
ATOM 1756 C CA . GLN A 1 217 ? 21.529 -4.951 -29.310 1.00 61.03 217 GLN A CA 1
ATOM 1757 C C . GLN A 1 217 ? 20.585 -3.746 -29.395 1.00 61.03 217 GLN A C 1
ATOM 1759 O O . GLN A 1 217 ? 20.019 -3.534 -30.463 1.00 61.03 217 GLN A O 1
ATOM 1764 N N . PHE A 1 218 ? 20.446 -2.945 -28.329 1.00 63.19 218 PHE A N 1
ATOM 1765 C CA . PHE A 1 218 ? 19.471 -1.849 -28.254 1.00 63.19 218 PHE A CA 1
ATOM 1766 C C . PHE A 1 218 ? 20.035 -0.454 -27.920 1.00 63.19 218 PHE A C 1
ATOM 1768 O O . PHE A 1 218 ? 19.305 0.515 -28.084 1.00 63.19 218 PHE A O 1
ATOM 1775 N N . LYS A 1 219 ? 21.317 -0.294 -27.552 1.00 52.81 219 LYS A N 1
ATOM 1776 C CA . LYS A 1 219 ? 21.955 1.036 -27.495 1.00 52.81 219 LYS A CA 1
ATOM 1777 C C . LYS A 1 219 ? 22.101 1.623 -28.898 1.00 52.81 219 LYS A C 1
ATOM 1779 O O . LYS A 1 219 ? 22.471 0.918 -29.844 1.00 52.81 219 LYS A O 1
ATOM 1784 N N . THR A 1 220 ? 21.813 2.907 -29.010 1.00 41.12 220 THR A N 1
ATOM 1785 C CA . THR A 1 220 ? 22.468 3.825 -29.945 1.00 41.12 220 THR A CA 1
ATOM 1786 C C . THR A 1 220 ? 23.676 4.432 -29.230 1.00 41.12 220 THR A C 1
ATOM 1788 O O . THR A 1 220 ? 23.648 4.518 -27.997 1.00 41.12 220 THR A O 1
ATOM 1791 N N . ASP A 1 221 ? 24.728 4.751 -29.986 1.00 36.72 221 ASP A N 1
ATOM 1792 C CA . ASP A 1 221 ? 25.888 5.514 -29.501 1.00 36.72 221 ASP A CA 1
ATOM 1793 C C . ASP A 1 221 ? 25.466 6.808 -28.790 1.00 36.72 221 ASP A C 1
ATOM 1795 O O . ASP A 1 221 ? 24.459 7.416 -29.232 1.00 36.72 221 ASP A O 1
#

pLDDT: mean 86.46, std 10.76, range [36.72, 97.44]

Radius of gyration: 22.19 Å; chains: 1; bounding box: 48×35×67 Å

Secondary structure (DSSP, 8-state):
-HHHHHHHHHHHHTT--EEEPPBTTBPTTTTTEEEPTTEEEHHHHHHHHHHTTHHHHH-----EEEEETT-GGG--TTTS-GGG---SEEEEE---STTGGGGGGG-SSHHHHHHHHHHH--TT-GGG---HHHHHHHHHEEE-HHHHHHHHHTTTTS-S-SEEEEE--SSS--HHHHHHHHHHHHHHHHHTT--S---EEEEESS-GGGTHHHHHHH---

Sequence (221 aa):
MYKMLTAAALSIMLNRSLIIGQTRGKYPFGDYISYSNLTFTLKEIKHLWRKNNCVKKYKRQLVMRIDDFEKPAKTNALCSNWRDWDQPIIWFQGTTDAIGAQFFLKNVHSEMRSAAYELFGKPESLRSRPNIFGELMRVLISPSKDVEEAVNWVPDGVGEPDITLHMRMLMNRSVRVVQAALNCIRKAMHNLQLRSKPRVVVASDTQLKIFMPITHQFKTD

Foldseek 3Di:
DLLQLLQVLVCQLLVHQAEAEDDVNHGVCNVWKDWDPSYHYPVRVVVVCVVVVCCVPVVADQDEDEAAPVDPVRHCLAEDDPNPDPHNHYHDHDPDDNCSNVSQCNHPDPSSVVSSCVQQNNPVDPPGGDPSSVVSCVNTMDTDPVNVVVVVVVCVPVDDWPEEAEDEDPDDDDLVVLVVVVVVVVVSCVVVVPPDQTGYHYHYPDDCVSNCVVCVSRDDD

Organism: NCBI:txid152421

InterPro domains:
  IPR056712 Protein of unknown function DUF7810 [PF25102] (1-208)